Protein AF-A0A5R9DT64-F1 (afdb_monomer_lite)

Secondary structure (DSSP, 8-state):
--PPPPPHHHHHHHHHHHHHHHHHHHHHHHHTTB-TTS-B-S-HHHHHHHHHHHHHHHHHHHHHHHHHHHHHH---SSS-EEEE-GGG-EEEE-TT--SHHHHHHIIIIIHHHHHHHHHHHH---EEEEE-S-----TTTSSSSS-EETTEEGGGEEEEEEE-TTS-EEETTEEE-SHHHHT-SS-EEEEPPHHHHHHHHH-TTSPPP-HHHHHHHHHHHHHHHHHSPPPP-----

Radius of gyration: 22.69 Å; chains: 1; bounding box: 57×35×77 Å

pLDDT: mean 88.4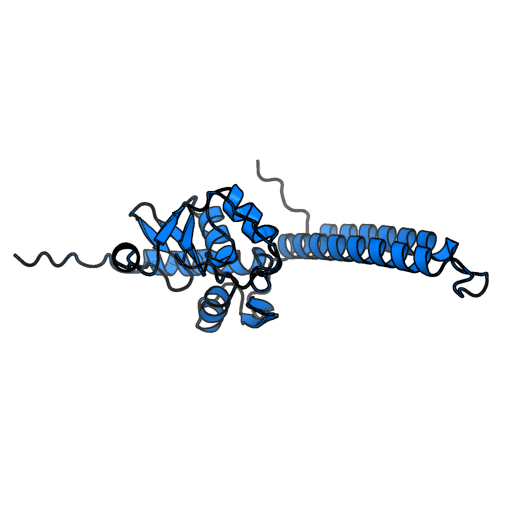7, std 14.25, range [37.0, 98.56]

Foldseek 3Di:
DDDPQDALVVLVVVLVVVVVVLVVVLVVVLCVQADPVRHRDDDPVVSVVSVVVSVVVVVVSVVVSVVSNCVNPNDAQPFWDWDAFAPRDTATDRQLDLDPSQVVRCLGAQQVLLQVLLCVVPVFFKKFKFFPDQPPPQPLQVPGPLDDPNDRPSGGNGMFGQDPVRWTQTSVATHDCVVQVPDPGIDIGTDDPSNVVNQCPGPSHDHHPNSRSNRHNVVRVVVHVPDPDPDPPPDD

Organism: NCBI:txid1817406

Sequence (236 aa):
MHASLPAPRTTVHEILTEYRALAARHHVALKEFCDVDGVIDGFLEDYEQREQSQALESAKHLKDFMERLTAAFGLPQDRTVTVLGANGTQHQVTPGRLDERARDLFNNGQCHAFAAALAEVTGWPTAAVISPECDDTYDNCGMGSQVADGVCICQIGHIMAVRPDGALVDIDGVNDPEPLRASSEHTLIPMTDALWELIDTAPTWRERDMAVARTFVQPLLDTLDTAPAAATEVTA

Structure (mmCIF, N/CA/C/O backbone):
data_AF-A0A5R9DT64-F1
#
_entry.id   AF-A0A5R9DT64-F1
#
loop_
_atom_site.group_PDB
_atom_site.id
_atom_site.type_symbol
_atom_site.label_atom_id
_atom_site.label_alt_id
_atom_site.label_comp_id
_atom_site.label_asym_id
_atom_site.label_entity_id
_atom_site.label_seq_id
_atom_site.pdbx_PDB_ins_code
_atom_site.Cartn_x
_atom_site.Cartn_y
_atom_site.Cartn_z
_atom_site.occupancy
_atom_site.B_iso_or_equiv
_atom_site.auth_seq_id
_atom_site.auth_comp_id
_atom_site.auth_asym_id
_atom_site.auth_atom_id
_atom_site.pdbx_PDB_model_num
ATOM 1 N N . MET A 1 1 ? -19.191 11.786 -10.914 1.00 37.53 1 MET A N 1
ATOM 2 C CA . MET A 1 1 ? -19.230 11.084 -12.217 1.00 37.53 1 MET A CA 1
ATOM 3 C C . MET A 1 1 ? -18.149 10.017 -12.169 1.00 37.53 1 MET A C 1
ATOM 5 O O . MET A 1 1 ? -16.986 10.378 -12.257 1.00 37.53 1 MET A O 1
ATOM 9 N N . HIS A 1 2 ? -18.488 8.748 -11.925 1.00 43.00 2 HIS A N 1
ATOM 10 C CA . HIS A 1 2 ? -17.485 7.680 -11.985 1.00 43.00 2 HIS A CA 1
ATOM 11 C C . HIS A 1 2 ? -17.172 7.408 -13.454 1.00 43.00 2 HIS A C 1
ATOM 13 O O . HIS A 1 2 ? -18.060 7.010 -14.208 1.00 43.00 2 HIS A O 1
ATOM 19 N N . ALA A 1 3 ? -15.938 7.684 -13.877 1.00 53.78 3 ALA A N 1
ATOM 20 C CA . ALA A 1 3 ? -15.457 7.203 -15.162 1.00 53.78 3 ALA A CA 1
ATOM 21 C C . ALA A 1 3 ? -15.572 5.673 -15.152 1.00 53.78 3 ALA A C 1
ATOM 23 O O . ALA A 1 3 ? -15.067 5.022 -14.239 1.00 53.78 3 ALA A O 1
ATOM 24 N N . SER A 1 4 ? -16.295 5.107 -16.121 1.00 70.75 4 SER A N 1
ATOM 25 C CA . SER A 1 4 ? -16.368 3.655 -16.268 1.00 70.75 4 SER A CA 1
ATOM 26 C C . SER A 1 4 ? -14.962 3.136 -16.535 1.00 70.75 4 SER A C 1
ATOM 28 O O . SER A 1 4 ? -14.306 3.614 -17.462 1.00 70.75 4 SER A O 1
ATOM 30 N N . LEU A 1 5 ? -14.511 2.163 -15.742 1.00 73.44 5 LEU A N 1
ATOM 31 C CA . LEU A 1 5 ? -13.239 1.495 -15.993 1.00 73.44 5 LEU A CA 1
ATOM 32 C C . LEU A 1 5 ? -13.255 0.873 -17.404 1.00 73.44 5 LEU A C 1
ATOM 34 O O . LEU A 1 5 ? -14.308 0.387 -17.844 1.00 73.44 5 LEU A O 1
ATOM 38 N N . PRO A 1 6 ? -12.127 0.913 -18.139 1.00 77.62 6 PRO A N 1
ATOM 39 C CA . PRO A 1 6 ? -12.029 0.289 -19.451 1.00 77.62 6 PRO A CA 1
ATOM 40 C C . PRO A 1 6 ? -12.300 -1.217 -19.354 1.00 77.62 6 PRO A C 1
ATOM 42 O O . PRO A 1 6 ? -11.956 -1.871 -18.370 1.00 77.62 6 PRO A O 1
ATOM 45 N N . ALA A 1 7 ? -12.930 -1.780 -20.390 1.00 89.00 7 ALA A N 1
ATOM 46 C CA . ALA A 1 7 ? -13.217 -3.210 -20.435 1.00 89.00 7 ALA A CA 1
ATOM 47 C C . ALA A 1 7 ? -11.909 -4.027 -20.345 1.00 89.00 7 ALA A C 1
ATOM 49 O O . ALA A 1 7 ? -10.925 -3.637 -20.981 1.00 89.00 7 ALA A O 1
ATOM 50 N N . PRO A 1 8 ? -11.885 -5.198 -19.675 1.00 92.75 8 PRO A N 1
ATOM 51 C CA . PRO A 1 8 ? -10.637 -5.924 -19.411 1.00 92.75 8 PRO A CA 1
ATOM 52 C C . PRO A 1 8 ? -9.812 -6.238 -20.664 1.00 92.75 8 PRO A C 1
ATOM 54 O O . PRO A 1 8 ? -8.588 -6.119 -20.675 1.00 92.75 8 PRO A O 1
ATOM 57 N N . ARG A 1 9 ? -10.487 -6.568 -21.771 1.00 95.12 9 ARG A N 1
ATOM 58 C CA . ARG A 1 9 ? -9.839 -6.798 -23.069 1.00 95.12 9 ARG A CA 1
ATOM 59 C C . ARG A 1 9 ? -9.139 -5.547 -23.613 1.00 95.12 9 ARG A C 1
ATOM 61 O O . ARG A 1 9 ? -8.063 -5.667 -24.192 1.00 95.12 9 ARG A O 1
ATOM 68 N N . THR A 1 10 ? -9.752 -4.376 -23.453 1.00 95.12 10 THR A N 1
ATOM 69 C CA . THR A 1 10 ? -9.172 -3.096 -23.874 1.00 95.12 10 THR A CA 1
ATOM 70 C C . THR A 1 10 ? -7.906 -2.813 -23.075 1.00 95.12 10 THR A C 1
ATOM 72 O O . THR A 1 10 ? -6.864 -2.586 -23.682 1.00 95.12 10 THR A O 1
ATOM 75 N N . THR A 1 11 ? -7.959 -2.966 -21.748 1.00 95.25 11 THR A N 1
ATOM 76 C CA . THR A 1 11 ? -6.797 -2.795 -20.863 1.00 95.25 11 THR A CA 1
ATOM 77 C C . THR A 1 11 ? -5.624 -3.685 -21.277 1.00 95.25 11 THR A C 1
ATOM 79 O O . THR A 1 11 ? -4.497 -3.211 -21.382 1.00 95.25 11 THR A O 1
ATOM 82 N N . VAL A 1 12 ? -5.876 -4.963 -21.593 1.00 96.88 12 VAL A N 1
ATOM 83 C CA . VAL A 1 12 ? -4.823 -5.881 -22.068 1.00 96.88 12 VAL A CA 1
ATOM 84 C C . VAL A 1 12 ? -4.200 -5.399 -23.382 1.00 96.88 12 VAL A C 1
ATOM 86 O O . VAL A 1 12 ? -2.979 -5.410 -23.520 1.00 96.88 12 VAL A O 1
ATOM 89 N N . HIS A 1 13 ? -5.005 -4.976 -24.359 1.00 97.12 13 HIS A N 1
ATOM 90 C CA . HIS A 1 13 ? -4.480 -4.500 -25.643 1.00 97.12 13 HIS A CA 1
ATOM 91 C C . HIS A 1 13 ? -3.669 -3.202 -25.512 1.00 97.12 13 HIS A C 1
ATOM 93 O O . HIS A 1 13 ? -2.652 -3.054 -26.194 1.00 97.12 13 HIS A O 1
ATOM 99 N N . GLU A 1 14 ? -4.097 -2.279 -24.651 1.00 96.50 14 GLU A N 1
ATOM 100 C CA . GLU A 1 14 ? -3.356 -1.048 -24.360 1.00 96.50 14 GLU A CA 1
ATOM 101 C C . GLU A 1 14 ? -1.999 -1.364 -23.728 1.00 96.50 14 GLU A C 1
ATOM 103 O O . GLU A 1 14 ? -0.973 -0.955 -24.268 1.00 96.50 14 GLU A O 1
ATOM 108 N N . ILE A 1 15 ? -1.971 -2.195 -22.678 1.00 97.25 15 ILE A N 1
ATOM 109 C CA . ILE A 1 15 ? -0.730 -2.626 -22.014 1.00 97.25 15 ILE A CA 1
ATOM 110 C C . ILE A 1 15 ? 0.218 -3.314 -23.001 1.00 97.25 15 ILE A C 1
ATOM 112 O O . ILE A 1 15 ? 1.405 -2.998 -23.041 1.00 97.25 15 ILE A O 1
ATOM 116 N N . LEU A 1 16 ? -0.287 -4.220 -23.846 1.00 97.31 16 LEU A N 1
ATOM 117 C CA . LEU A 1 16 ? 0.529 -4.871 -24.877 1.00 97.31 16 LEU A CA 1
ATOM 118 C C . LEU A 1 16 ? 1.120 -3.861 -25.869 1.00 97.31 16 LEU A C 1
ATOM 120 O O . LEU A 1 16 ? 2.256 -4.027 -26.313 1.00 97.31 16 LEU A O 1
ATOM 124 N N . THR A 1 17 ? 0.361 -2.828 -26.231 1.00 97.75 17 THR A N 1
ATOM 125 C CA . THR A 1 17 ? 0.821 -1.778 -27.148 1.00 97.75 17 THR A CA 1
ATOM 126 C C . THR A 1 17 ? 1.903 -0.923 -26.494 1.00 97.75 17 THR A C 1
ATOM 128 O O . THR A 1 17 ? 2.961 -0.708 -27.088 1.00 97.75 17 THR A O 1
ATOM 131 N N . GLU A 1 18 ? 1.676 -0.491 -25.255 1.00 97.50 18 GLU A N 1
ATOM 132 C CA . GLU A 1 18 ? 2.613 0.313 -24.470 1.00 97.50 18 GLU A CA 1
ATOM 133 C C . GLU A 1 18 ? 3.916 -0.443 -24.191 1.00 97.50 18 GLU A C 1
ATOM 135 O O . GLU A 1 18 ? 4.995 0.095 -24.438 1.00 97.50 18 GLU A O 1
ATOM 140 N N . TYR A 1 19 ? 3.835 -1.715 -23.785 1.00 97.19 19 TYR A N 1
ATOM 141 C CA . TYR A 1 19 ? 5.005 -2.564 -23.557 1.00 97.19 19 TYR A CA 1
ATOM 142 C C . TYR A 1 19 ? 5.843 -2.744 -24.827 1.00 97.19 19 TYR A C 1
ATOM 144 O O . TYR A 1 19 ? 7.065 -2.618 -24.791 1.00 97.19 19 TYR A O 1
ATOM 152 N N . ARG A 1 20 ? 5.211 -2.995 -25.981 1.00 97.50 20 ARG A N 1
ATOM 153 C CA . ARG A 1 20 ? 5.944 -3.137 -27.252 1.00 97.50 20 ARG A CA 1
ATOM 154 C C . ARG A 1 20 ? 6.629 -1.838 -27.660 1.00 97.50 20 ARG A C 1
ATOM 156 O O . ARG A 1 20 ? 7.747 -1.885 -28.167 1.00 97.50 20 ARG A O 1
ATOM 163 N N . ALA A 1 21 ? 5.981 -0.697 -27.431 1.00 97.25 21 ALA A N 1
ATOM 164 C CA . ALA A 1 21 ? 6.584 0.606 -27.677 1.00 97.25 21 ALA A CA 1
ATOM 165 C C . ALA A 1 21 ? 7.770 0.869 -26.733 1.00 97.25 21 ALA A C 1
ATOM 167 O O . ALA A 1 21 ? 8.805 1.342 -27.194 1.00 97.25 21 ALA A O 1
ATOM 168 N N . LEU A 1 22 ? 7.644 0.528 -25.446 1.00 96.69 22 LEU A N 1
ATOM 169 C CA . LEU A 1 22 ? 8.719 0.618 -24.454 1.00 96.69 22 LEU A CA 1
ATOM 170 C C . LEU A 1 22 ? 9.926 -0.236 -24.866 1.00 96.69 22 LEU A C 1
ATOM 172 O O . LEU A 1 22 ? 11.017 0.297 -25.052 1.00 96.69 22 LEU A O 1
ATOM 176 N N . ALA A 1 23 ? 9.704 -1.528 -25.122 1.00 95.44 23 ALA A N 1
ATOM 177 C CA . ALA A 1 23 ? 10.752 -2.469 -25.511 1.00 95.44 23 ALA A CA 1
ATOM 178 C C . ALA A 1 23 ? 11.471 -2.047 -26.804 1.00 95.44 23 ALA A C 1
ATOM 180 O O . ALA A 1 23 ? 12.694 -2.140 -26.894 1.00 95.44 23 ALA A O 1
ATOM 181 N N . ALA A 1 24 ? 10.735 -1.535 -27.798 1.00 96.38 24 ALA A N 1
ATOM 182 C CA . ALA A 1 24 ? 11.334 -1.030 -29.031 1.00 96.38 24 ALA A CA 1
ATOM 183 C C . ALA A 1 24 ? 12.237 0.190 -28.783 1.00 96.38 24 ALA A C 1
ATOM 185 O O . ALA A 1 24 ? 13.325 0.265 -29.352 1.00 96.38 24 ALA A O 1
ATOM 186 N N . ARG A 1 25 ? 11.817 1.132 -27.924 1.00 96.44 25 ARG A N 1
ATOM 187 C CA . ARG A 1 25 ? 12.634 2.303 -27.565 1.00 96.44 25 ARG A CA 1
ATOM 188 C C . ARG A 1 25 ? 13.883 1.907 -26.783 1.00 96.44 25 ARG A C 1
ATOM 190 O O . ARG A 1 25 ? 14.959 2.396 -27.111 1.00 96.44 25 ARG A O 1
ATOM 197 N N . HIS A 1 26 ? 13.753 1.016 -25.798 1.00 95.75 26 HIS A N 1
ATOM 198 C CA . HIS A 1 26 ? 14.884 0.504 -25.012 1.00 95.75 26 HIS A CA 1
ATOM 199 C C . HIS A 1 26 ? 15.907 -0.197 -25.898 1.00 95.75 26 HIS A C 1
ATOM 201 O O . HIS A 1 26 ? 17.088 0.136 -25.848 1.00 95.75 26 HIS A O 1
ATOM 207 N N . HIS A 1 27 ? 15.443 -1.064 -26.802 1.00 93.06 27 HIS A N 1
ATOM 208 C CA . HIS A 1 27 ? 16.310 -1.735 -27.765 1.00 93.06 27 HIS A CA 1
ATOM 209 C C . HIS A 1 27 ? 17.087 -0.745 -28.644 1.00 93.06 27 HIS A C 1
ATOM 211 O O . HIS A 1 27 ? 18.297 -0.882 -28.793 1.00 93.06 27 HIS A O 1
ATOM 217 N N . VAL A 1 28 ? 16.420 0.272 -29.206 1.00 93.75 28 VAL A N 1
ATOM 218 C CA . VAL A 1 28 ? 17.090 1.303 -30.019 1.00 93.75 28 VAL A CA 1
ATOM 219 C C . VAL A 1 28 ? 18.119 2.079 -29.198 1.00 93.75 28 VAL A C 1
ATOM 221 O O . VAL A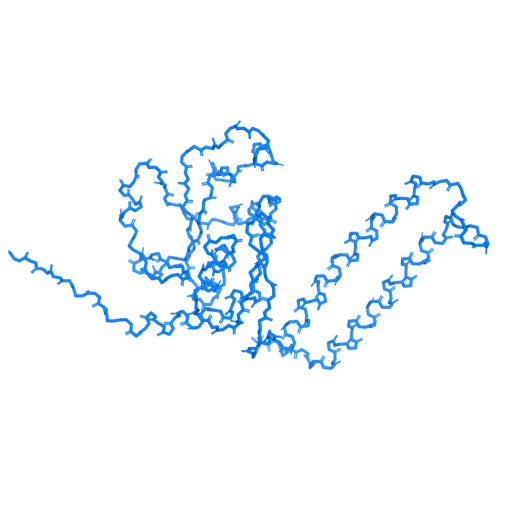 1 28 ? 19.213 2.333 -29.691 1.00 93.75 28 VAL A O 1
ATOM 224 N N . ALA A 1 29 ? 17.785 2.428 -27.957 1.00 92.00 29 ALA A N 1
ATOM 225 C CA . ALA A 1 29 ? 18.657 3.203 -27.085 1.00 92.00 29 ALA A CA 1
ATOM 226 C C . ALA A 1 29 ? 19.867 2.416 -26.560 1.00 92.00 29 ALA A C 1
ATOM 228 O O . ALA A 1 29 ? 20.872 3.037 -26.261 1.00 92.00 29 ALA A O 1
ATOM 229 N N . LEU A 1 30 ? 19.809 1.084 -26.451 1.00 92.19 30 LEU A N 1
ATOM 230 C CA . LEU A 1 30 ? 20.993 0.276 -26.115 1.00 92.19 30 LEU A CA 1
ATOM 231 C C . LEU A 1 30 ? 21.838 -0.063 -27.343 1.00 92.19 30 LEU A C 1
ATOM 233 O O . LEU A 1 30 ? 23.052 -0.199 -27.243 1.00 92.19 30 LEU A O 1
ATOM 237 N N . LYS A 1 31 ? 21.212 -0.145 -28.522 1.00 91.81 31 LYS A N 1
ATOM 238 C CA . LYS A 1 31 ? 21.904 -0.457 -29.775 1.00 91.81 31 LYS A CA 1
ATOM 239 C C . LYS A 1 31 ? 22.977 0.572 -30.150 1.00 91.81 31 LYS A C 1
ATOM 241 O O . LYS A 1 31 ? 23.875 0.231 -30.907 1.00 91.81 31 LYS A O 1
ATOM 246 N N . GLU A 1 32 ? 22.904 1.803 -29.636 1.00 90.25 32 GLU A N 1
ATOM 247 C CA . GLU A 1 32 ? 23.925 2.837 -29.881 1.00 90.25 32 GLU A CA 1
ATOM 248 C C . GLU A 1 32 ? 25.313 2.473 -29.330 1.00 90.25 32 GLU A C 1
ATOM 250 O O . GLU A 1 32 ? 26.311 2.980 -29.833 1.00 90.25 32 GLU A O 1
ATOM 255 N N . PHE A 1 33 ? 25.370 1.564 -28.354 1.00 89.94 33 PHE A N 1
ATOM 256 C CA . PHE A 1 33 ? 26.601 1.080 -27.723 1.00 89.94 33 PHE A CA 1
ATOM 257 C C . PHE A 1 33 ? 27.090 -0.255 -28.296 1.00 89.94 33 PHE A C 1
ATOM 259 O O . PHE A 1 33 ? 28.102 -0.788 -27.845 1.00 89.94 33 PHE A O 1
ATOM 266 N N . CYS A 1 34 ? 26.354 -0.831 -29.247 1.00 89.56 34 CYS A N 1
ATOM 267 C CA . CYS A 1 34 ? 26.654 -2.135 -29.816 1.00 89.56 34 CYS A CA 1
ATOM 268 C C . CYS A 1 34 ? 27.253 -1.996 -31.219 1.00 89.56 34 CYS A C 1
ATOM 270 O O . CYS A 1 34 ? 26.787 -1.195 -32.033 1.00 89.56 34 CYS A O 1
ATOM 272 N N . ASP A 1 35 ? 28.230 -2.839 -31.534 1.00 88.31 35 ASP A N 1
ATOM 273 C CA . ASP A 1 35 ? 28.727 -3.014 -32.891 1.00 88.31 35 ASP A CA 1
ATOM 274 C C . ASP A 1 35 ? 27.709 -3.743 -33.795 1.00 88.31 35 ASP A C 1
ATOM 276 O O . ASP A 1 35 ? 26.563 -4.032 -33.430 1.00 88.31 35 ASP A O 1
ATOM 280 N N . VAL A 1 36 ? 28.129 -4.034 -35.027 1.00 87.50 36 VAL A N 1
ATOM 281 C CA . VAL A 1 36 ? 27.296 -4.719 -36.028 1.00 87.50 36 VAL A CA 1
ATOM 282 C C . VAL A 1 36 ? 26.904 -6.145 -35.631 1.00 87.50 36 VAL A C 1
ATOM 284 O O . VAL A 1 36 ? 25.892 -6.643 -36.129 1.00 87.50 36 VAL A O 1
ATOM 287 N N . ASP A 1 37 ? 27.666 -6.771 -34.734 1.00 88.25 37 ASP A N 1
ATOM 288 C CA . ASP A 1 37 ? 27.437 -8.118 -34.217 1.00 88.25 37 ASP A CA 1
ATOM 289 C C . ASP A 1 37 ? 26.641 -8.098 -32.896 1.00 88.25 37 ASP A C 1
ATOM 291 O O . ASP A 1 37 ? 26.261 -9.151 -32.378 1.00 88.25 37 ASP A O 1
ATOM 295 N N . GLY A 1 38 ? 26.316 -6.908 -32.374 1.00 84.38 38 GLY A N 1
ATOM 296 C CA . GLY A 1 38 ? 25.593 -6.728 -31.117 1.00 84.38 38 GLY A CA 1
ATOM 297 C C . GLY A 1 38 ? 26.491 -6.771 -29.880 1.00 84.38 38 GLY A C 1
ATOM 298 O O . GLY A 1 38 ? 25.977 -6.879 -28.767 1.00 84.38 38 GLY A O 1
ATOM 299 N N . VAL A 1 39 ? 27.812 -6.715 -30.054 1.00 88.00 39 VAL A N 1
ATOM 300 C CA . VAL A 1 39 ? 28.788 -6.687 -28.961 1.00 88.00 39 VAL A CA 1
ATOM 301 C C . VAL A 1 39 ? 28.958 -5.249 -28.490 1.00 88.00 39 VAL A C 1
ATOM 303 O O . VAL A 1 39 ? 29.038 -4.335 -29.304 1.00 88.00 39 VAL A O 1
ATOM 306 N N . ILE A 1 40 ? 28.999 -5.038 -27.175 1.00 86.31 40 ILE A N 1
ATOM 307 C CA . ILE A 1 40 ? 29.256 -3.713 -26.598 1.00 86.31 40 ILE A CA 1
ATOM 308 C C . ILE A 1 40 ? 30.659 -3.257 -27.032 1.00 86.31 40 ILE A C 1
ATOM 310 O O . ILE A 1 40 ? 31.643 -3.928 -26.715 1.00 86.31 40 ILE A O 1
ATOM 314 N N . ASP A 1 41 ? 30.749 -2.138 -27.753 1.00 81.19 41 ASP A N 1
ATOM 315 C CA . ASP A 1 41 ? 32.000 -1.602 -28.305 1.00 81.19 41 ASP A CA 1
ATOM 316 C C . ASP A 1 41 ? 32.313 -0.222 -27.708 1.00 81.19 41 ASP A C 1
ATOM 318 O O . ASP A 1 41 ? 31.768 0.807 -28.111 1.00 81.19 41 ASP A O 1
ATOM 322 N N . GLY A 1 42 ? 33.197 -0.210 -26.705 1.00 71.00 42 GLY A N 1
ATOM 323 C CA . GLY A 1 42 ? 33.512 0.987 -25.922 1.00 71.00 42 GLY A CA 1
ATOM 324 C C . GLY A 1 42 ? 32.362 1.443 -25.009 1.00 71.00 42 GLY A C 1
ATOM 325 O O . GLY A 1 42 ? 31.278 0.875 -25.012 1.00 71.00 42 GLY A O 1
ATOM 326 N N . PHE A 1 43 ? 32.616 2.464 -24.181 1.00 82.19 43 PHE A N 1
ATOM 327 C CA . PHE A 1 43 ? 31.588 3.143 -23.368 1.00 82.19 43 PHE A CA 1
ATOM 328 C C . PHE A 1 43 ? 30.761 2.235 -22.432 1.00 82.19 43 PHE A C 1
ATOM 330 O O . PHE A 1 43 ? 29.570 2.464 -22.237 1.00 82.19 43 PHE A O 1
ATOM 337 N N . LEU A 1 44 ? 31.393 1.222 -21.820 1.00 87.06 44 LEU A N 1
ATOM 338 C CA . LEU A 1 44 ? 30.719 0.291 -20.902 1.00 87.06 44 LEU A CA 1
ATOM 339 C C . LEU A 1 44 ? 29.985 1.015 -19.761 1.00 87.06 44 LEU A C 1
ATOM 341 O O . LEU A 1 44 ? 28.846 0.677 -19.471 1.00 87.06 44 LEU A O 1
ATOM 345 N N . GLU A 1 45 ? 30.599 2.043 -19.168 1.00 89.75 45 GLU A N 1
ATOM 346 C CA . GLU A 1 45 ? 29.974 2.837 -18.099 1.00 89.75 45 GLU A CA 1
ATOM 347 C C . GLU A 1 45 ? 28.690 3.548 -18.576 1.00 89.75 45 GLU A C 1
ATOM 349 O O . GLU A 1 45 ? 27.682 3.546 -17.869 1.00 89.75 45 GLU A O 1
ATOM 354 N N . ASP A 1 46 ? 28.686 4.098 -19.797 1.00 90.75 46 ASP A N 1
ATOM 355 C CA . ASP A 1 46 ? 27.506 4.761 -20.371 1.00 90.75 46 ASP A CA 1
ATOM 356 C C . ASP A 1 46 ? 26.410 3.745 -20.737 1.00 90.75 46 ASP A C 1
ATOM 358 O O . ASP A 1 46 ? 25.220 4.013 -20.534 1.00 90.75 46 ASP A O 1
ATOM 362 N N . TYR A 1 47 ? 26.800 2.568 -21.247 1.00 90.75 47 TYR A N 1
ATOM 363 C CA . TYR A 1 47 ? 25.888 1.449 -21.493 1.00 90.75 47 TYR A CA 1
ATOM 364 C C . TYR A 1 47 ? 25.219 1.000 -20.189 1.00 90.75 47 TYR A C 1
ATOM 366 O O . TYR A 1 47 ? 23.993 0.932 -20.126 1.00 90.75 47 TYR A O 1
ATOM 374 N N . GLU A 1 48 ? 26.002 0.749 -19.137 1.00 92.31 48 GLU A N 1
ATOM 375 C CA . GLU A 1 48 ? 25.508 0.308 -17.827 1.00 92.31 48 GLU A CA 1
ATOM 376 C C . GLU A 1 48 ? 24.579 1.356 -17.203 1.00 92.31 48 GLU A C 1
ATOM 378 O O . GLU A 1 48 ? 23.494 1.023 -16.719 1.00 92.31 48 GLU A O 1
ATOM 383 N N . GLN A 1 49 ? 24.937 2.642 -17.279 1.00 92.88 49 GLN A N 1
ATOM 384 C CA . GLN A 1 49 ? 24.073 3.726 -16.813 1.00 92.88 49 GLN A CA 1
ATOM 385 C C . GLN A 1 49 ? 22.753 3.776 -17.597 1.00 92.88 49 GLN A C 1
ATOM 387 O O . GLN A 1 49 ? 21.679 4.000 -17.020 1.00 92.88 49 GLN A O 1
ATOM 392 N N . ARG A 1 50 ? 22.802 3.564 -18.919 1.00 92.31 50 ARG A N 1
ATOM 393 C CA . ARG A 1 50 ? 21.600 3.536 -19.757 1.00 92.31 50 ARG A CA 1
ATOM 394 C C . ARG A 1 50 ? 20.721 2.335 -19.432 1.00 92.31 50 ARG A C 1
ATOM 396 O O . ARG A 1 50 ? 19.511 2.508 -19.292 1.00 92.31 50 ARG A O 1
ATOM 403 N N . GLU A 1 51 ? 21.313 1.156 -19.300 1.00 92.50 51 GLU A N 1
ATOM 404 C CA . GLU A 1 51 ? 20.630 -0.081 -18.931 1.00 92.50 51 GLU A CA 1
ATOM 405 C C . GLU A 1 51 ? 19.954 0.060 -17.562 1.00 92.50 51 GLU A C 1
ATOM 407 O O . GLU A 1 51 ? 18.766 -0.238 -17.430 1.00 92.50 51 GLU A O 1
ATOM 412 N N . GLN A 1 52 ? 20.645 0.633 -16.570 1.00 93.56 52 GLN A N 1
ATOM 413 C CA . GLN A 1 52 ? 20.076 0.920 -15.253 1.00 93.56 52 GLN A CA 1
ATOM 414 C C . GLN A 1 52 ? 18.855 1.850 -15.343 1.00 93.56 52 GLN A C 1
ATOM 416 O O . GLN A 1 52 ? 17.811 1.567 -14.753 1.00 93.56 52 GLN A O 1
ATOM 421 N N . SER A 1 53 ? 18.956 2.947 -16.096 1.00 94.75 53 SER A N 1
ATOM 422 C CA . SER A 1 53 ? 17.845 3.890 -16.291 1.00 94.75 53 SER A CA 1
ATOM 423 C C . SER A 1 53 ? 16.624 3.218 -16.939 1.00 94.75 53 SER A C 1
ATOM 425 O O . SER A 1 53 ? 15.489 3.391 -16.488 1.00 94.75 53 SER A O 1
ATOM 427 N N . GLN A 1 54 ? 16.848 2.373 -17.948 1.00 94.38 54 GLN A N 1
ATOM 428 C CA . GLN A 1 54 ? 15.786 1.614 -18.614 1.00 94.38 54 GLN A CA 1
ATOM 429 C C . GLN A 1 54 ? 15.178 0.524 -17.727 1.00 94.38 54 GLN A C 1
ATOM 431 O O . GLN A 1 54 ? 13.973 0.270 -17.807 1.00 94.38 54 GLN A O 1
ATOM 436 N N . ALA A 1 55 ? 15.976 -0.110 -16.865 1.00 93.44 55 ALA A N 1
ATOM 437 C CA . ALA A 1 55 ? 15.486 -1.062 -15.877 1.00 93.44 55 ALA A CA 1
ATOM 438 C C . ALA A 1 55 ? 14.541 -0.378 -14.876 1.00 93.44 55 ALA A C 1
ATOM 440 O O . ALA A 1 55 ? 13.470 -0.913 -14.586 1.00 93.44 55 ALA A O 1
ATOM 441 N N . LEU A 1 56 ? 14.877 0.835 -14.420 1.00 93.81 56 LEU A N 1
ATOM 442 C CA . LEU A 1 56 ? 14.007 1.643 -13.558 1.00 93.81 56 LEU A CA 1
ATOM 443 C C . LEU A 1 56 ? 12.708 2.057 -14.272 1.00 93.81 56 LEU A C 1
ATOM 445 O O . LEU A 1 56 ? 11.625 1.926 -13.698 1.00 93.81 56 LEU A O 1
ATOM 449 N N . GLU A 1 57 ? 12.784 2.498 -15.533 1.00 95.19 57 GLU A N 1
ATOM 450 C CA . GLU A 1 57 ? 11.595 2.806 -16.346 1.00 95.19 57 GLU A CA 1
ATOM 451 C C . GLU A 1 57 ? 10.708 1.561 -16.535 1.00 95.19 57 GLU A C 1
ATOM 453 O O . GLU A 1 57 ? 9.489 1.633 -16.367 1.00 95.19 57 GLU A O 1
ATOM 458 N N . SER A 1 58 ? 11.310 0.404 -16.827 1.00 94.62 58 SER A N 1
ATOM 459 C CA . SER A 1 58 ? 10.598 -0.871 -16.981 1.00 94.62 58 SER A CA 1
ATOM 460 C C . SER A 1 58 ? 9.920 -1.315 -15.690 1.00 94.62 58 SER A C 1
ATOM 462 O O . SER A 1 58 ? 8.772 -1.754 -15.731 1.00 94.62 58 SER A O 1
ATOM 464 N N . ALA A 1 59 ? 10.597 -1.180 -14.547 1.00 91.81 59 ALA A N 1
ATOM 465 C CA . ALA A 1 59 ? 10.033 -1.502 -13.240 1.00 91.81 59 ALA A CA 1
ATOM 466 C C . ALA A 1 59 ? 8.807 -0.630 -12.931 1.00 91.81 59 ALA A C 1
ATOM 468 O O . ALA A 1 59 ? 7.772 -1.151 -12.513 1.00 91.81 59 ALA A O 1
ATOM 469 N N . LYS A 1 60 ? 8.886 0.676 -13.224 1.00 92.94 60 LYS A N 1
ATOM 470 C CA . LYS A 1 60 ? 7.752 1.598 -13.098 1.00 92.94 60 LYS A CA 1
ATOM 471 C C . LYS A 1 60 ? 6.582 1.188 -13.997 1.00 92.94 60 LYS A C 1
ATOM 473 O O . LYS A 1 60 ? 5.464 1.050 -13.516 1.00 92.94 60 LYS A O 1
ATOM 478 N N . HIS A 1 61 ? 6.834 0.931 -15.281 1.00 94.56 61 HIS A N 1
ATOM 479 C CA . HIS A 1 61 ? 5.783 0.501 -16.207 1.00 94.56 61 HIS A CA 1
ATOM 480 C C . HIS A 1 61 ? 5.147 -0.830 -15.803 1.00 94.56 61 HIS A C 1
ATOM 482 O O . HIS A 1 61 ? 3.935 -0.983 -15.916 1.00 94.56 61 HIS A O 1
ATOM 488 N N . LEU A 1 62 ? 5.940 -1.793 -15.325 1.00 94.44 62 LEU A N 1
ATOM 489 C CA . LEU A 1 62 ? 5.418 -3.067 -14.844 1.00 94.44 62 LEU A CA 1
ATOM 490 C C . LEU A 1 62 ? 4.449 -2.856 -13.677 1.00 94.44 62 LEU A C 1
ATOM 492 O O . LEU A 1 62 ? 3.364 -3.432 -13.694 1.00 94.44 62 LEU A O 1
ATOM 496 N N . LYS A 1 63 ? 4.807 -2.005 -12.710 1.00 90.94 63 LYS A N 1
ATOM 497 C CA . LYS A 1 63 ? 3.919 -1.626 -11.606 1.00 90.94 63 LYS A CA 1
ATOM 498 C C . LYS A 1 63 ? 2.611 -1.017 -12.125 1.00 90.94 63 LYS A C 1
ATOM 500 O O . LYS A 1 63 ? 1.545 -1.558 -11.836 1.00 90.94 63 LYS A O 1
ATOM 505 N N . ASP A 1 64 ? 2.692 0.000 -12.983 1.00 93.38 64 ASP A N 1
ATOM 506 C CA . ASP A 1 64 ? 1.518 0.662 -13.573 1.00 93.38 64 ASP A CA 1
ATOM 507 C C . ASP A 1 64 ? 0.621 -0.334 -14.344 1.00 93.38 64 ASP A C 1
ATOM 509 O O . ASP A 1 64 ? -0.612 -0.281 -14.289 1.00 93.38 64 ASP A O 1
ATOM 513 N N . PHE A 1 65 ? 1.221 -1.285 -15.069 1.00 95.06 65 PHE A N 1
ATOM 514 C CA . PHE A 1 65 ? 0.490 -2.336 -15.781 1.00 95.06 65 PHE A CA 1
ATOM 515 C C . PHE A 1 65 ? -0.219 -3.292 -14.822 1.00 95.06 65 PHE A C 1
ATOM 517 O O . PHE A 1 65 ? -1.380 -3.631 -15.058 1.00 95.06 65 PHE A O 1
ATOM 524 N N . MET A 1 66 ? 0.444 -3.716 -13.745 1.00 93.12 66 MET A N 1
ATOM 525 C CA . MET A 1 66 ? -0.151 -4.600 -12.743 1.00 93.12 66 MET A CA 1
ATOM 526 C C . MET A 1 66 ? -1.304 -3.921 -12.000 1.00 93.12 66 MET A C 1
ATOM 528 O O . MET A 1 66 ? -2.338 -4.558 -11.787 1.00 93.12 66 MET A O 1
ATOM 532 N N . GLU A 1 67 ? -1.193 -2.630 -11.687 1.00 91.31 67 GLU A N 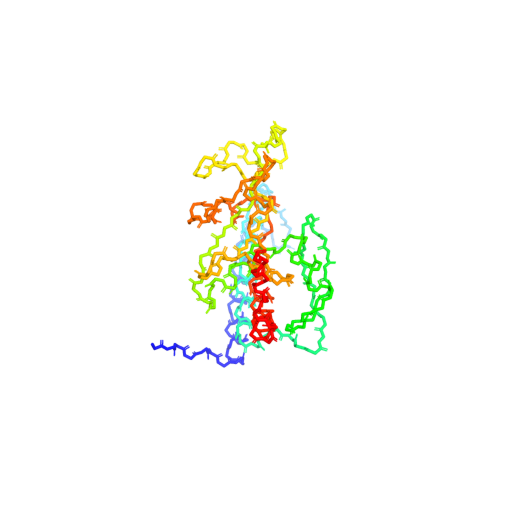1
ATOM 533 C CA . GLU A 1 67 ? -2.286 -1.839 -11.108 1.00 91.31 67 GLU A CA 1
ATOM 534 C C . GLU A 1 67 ? -3.494 -1.772 -12.052 1.00 91.31 67 GLU A C 1
ATOM 536 O O . GLU A 1 67 ? -4.621 -2.067 -11.648 1.00 91.31 67 GLU A O 1
ATOM 541 N N . ARG A 1 68 ? -3.272 -1.475 -13.340 1.00 93.38 68 ARG A N 1
ATOM 542 C CA . ARG A 1 68 ? -4.338 -1.434 -14.360 1.00 93.38 68 ARG A CA 1
ATOM 543 C C . ARG A 1 68 ? -5.002 -2.790 -14.572 1.00 93.38 68 ARG A C 1
ATOM 545 O O . ARG A 1 68 ? -6.225 -2.857 -14.699 1.00 93.38 68 ARG A O 1
ATOM 552 N N . LEU A 1 69 ? -4.222 -3.870 -14.617 1.00 94.00 69 LEU A N 1
ATOM 553 C CA . LEU A 1 69 ? -4.758 -5.228 -14.717 1.00 94.00 69 LEU A CA 1
ATOM 554 C C . LEU A 1 69 ? -5.584 -5.572 -13.480 1.00 94.00 69 LEU A C 1
ATOM 556 O O . LEU A 1 69 ? -6.698 -6.069 -13.615 1.00 94.00 69 LEU A O 1
ATOM 560 N N . THR A 1 70 ? -5.091 -5.247 -12.290 1.00 92.38 70 THR A N 1
ATOM 561 C CA . THR A 1 70 ? -5.814 -5.510 -11.042 1.00 92.38 70 THR A CA 1
ATOM 562 C C . THR A 1 70 ? -7.103 -4.697 -10.956 1.00 92.38 70 THR A C 1
ATOM 564 O O . THR A 1 70 ? -8.132 -5.235 -10.565 1.00 92.38 70 THR A O 1
ATOM 567 N N . ALA A 1 71 ? -7.104 -3.441 -11.405 1.00 90.38 71 ALA A N 1
ATOM 568 C CA . ALA A 1 71 ? -8.319 -2.634 -11.492 1.00 90.38 71 ALA A CA 1
ATOM 569 C C . ALA A 1 71 ? -9.335 -3.202 -12.501 1.00 90.38 71 ALA A C 1
ATOM 571 O O . ALA A 1 71 ? -10.540 -3.136 -12.270 1.00 90.38 71 ALA A O 1
ATOM 572 N N . ALA A 1 72 ? -8.865 -3.770 -13.616 1.00 92.81 72 ALA A N 1
ATOM 573 C CA . ALA A 1 72 ? -9.732 -4.298 -14.667 1.00 92.81 72 ALA A CA 1
ATOM 574 C C . ALA A 1 72 ? -10.294 -5.698 -14.362 1.00 92.81 72 ALA A C 1
ATOM 576 O O . ALA A 1 72 ? -11.431 -5.993 -14.725 1.00 92.81 72 ALA A O 1
ATOM 577 N N . PHE A 1 73 ? -9.503 -6.569 -13.734 1.00 91.62 73 PHE A N 1
ATOM 578 C CA . PHE A 1 73 ? -9.862 -7.970 -13.487 1.00 91.62 73 PHE A CA 1
ATOM 579 C C . PHE A 1 73 ? -10.223 -8.268 -12.027 1.00 91.62 73 PHE A C 1
ATOM 581 O O . PHE A 1 73 ? -10.865 -9.284 -11.762 1.00 91.62 73 PHE A O 1
ATOM 588 N N . GLY A 1 74 ? -9.832 -7.401 -11.092 1.00 92.06 74 GLY A N 1
ATOM 589 C CA . GLY A 1 74 ? -9.813 -7.713 -9.668 1.00 92.06 74 GLY A CA 1
ATOM 590 C C . GLY A 1 74 ? -8.713 -8.716 -9.307 1.00 92.06 74 GLY A C 1
ATOM 591 O O . GLY A 1 74 ? -8.028 -9.276 -10.166 1.00 92.06 74 GLY A O 1
ATOM 592 N N . LEU A 1 75 ? -8.556 -8.955 -8.007 1.00 94.31 75 LEU A N 1
ATOM 593 C CA . LEU A 1 75 ? -7.752 -10.066 -7.502 1.00 94.31 75 LEU A CA 1
ATOM 594 C C . LEU A 1 75 ? -8.573 -11.365 -7.504 1.00 94.31 75 LEU A C 1
ATOM 596 O O . LEU A 1 75 ? -9.794 -11.318 -7.321 1.00 94.31 75 LEU A O 1
ATOM 600 N N . PRO A 1 76 ? -7.937 -12.536 -7.687 1.00 93.56 76 PRO A N 1
ATOM 601 C CA . PRO A 1 76 ? -8.649 -13.803 -7.625 1.00 93.56 76 PRO A CA 1
ATOM 602 C C . PRO A 1 76 ? -9.169 -14.058 -6.204 1.00 93.56 76 PRO A C 1
ATOM 604 O O . PRO A 1 76 ? -8.422 -13.943 -5.241 1.00 93.56 76 PRO A O 1
ATOM 607 N N . GLN A 1 77 ? -10.441 -14.433 -6.073 1.00 90.94 77 GLN A N 1
ATOM 608 C CA . GLN A 1 77 ? -11.077 -14.719 -4.775 1.00 90.94 77 GLN A CA 1
ATOM 609 C C . GLN A 1 77 ? -11.095 -16.220 -4.431 1.00 90.94 77 GLN A C 1
ATOM 611 O O . GLN A 1 77 ? -11.505 -16.616 -3.344 1.00 90.94 77 GLN A O 1
ATOM 616 N N . ASP A 1 78 ? -10.674 -17.071 -5.368 1.00 93.06 78 ASP A N 1
ATOM 617 C CA . ASP A 1 78 ? -10.771 -18.533 -5.299 1.00 93.06 78 ASP A CA 1
ATOM 618 C C . ASP A 1 78 ? -9.438 -19.236 -4.997 1.00 93.06 78 ASP A C 1
ATOM 620 O O . ASP A 1 78 ? -9.393 -20.458 -4.847 1.00 93.06 78 ASP A O 1
ATOM 624 N N . ARG A 1 79 ? -8.341 -18.481 -4.913 1.00 95.44 79 ARG A N 1
ATOM 625 C CA . ARG A 1 79 ? -6.982 -18.992 -4.693 1.00 95.44 79 ARG A CA 1
ATOM 626 C C . ARG A 1 79 ? -6.129 -17.966 -3.960 1.00 95.44 79 ARG A C 1
ATOM 628 O O . ARG A 1 79 ? -6.485 -16.793 -3.880 1.00 95.44 79 ARG A O 1
ATOM 635 N N . THR A 1 80 ? -4.988 -18.417 -3.450 1.00 97.31 80 THR A N 1
ATOM 636 C CA . THR A 1 80 ? -4.054 -17.535 -2.755 1.00 97.31 80 THR A CA 1
ATOM 637 C C . THR A 1 80 ? -3.280 -16.641 -3.718 1.00 97.31 80 THR A C 1
ATOM 639 O O . THR A 1 80 ? -2.996 -17.016 -4.859 1.00 97.31 80 THR A O 1
ATOM 642 N N . VAL A 1 81 ? -2.911 -15.467 -3.219 1.00 96.31 81 VAL A N 1
ATOM 643 C CA . VAL A 1 81 ? -1.909 -14.573 -3.796 1.00 96.31 81 VAL A CA 1
ATOM 644 C C . VAL A 1 81 ? -0.744 -14.430 -2.817 1.00 96.31 81 VAL A C 1
ATOM 646 O O . VAL A 1 81 ? -0.932 -14.527 -1.600 1.00 96.31 81 VAL A O 1
ATOM 649 N N . THR A 1 82 ? 0.458 -14.223 -3.352 1.00 96.75 82 THR A N 1
ATOM 650 C CA . THR A 1 82 ? 1.655 -13.950 -2.549 1.00 96.75 82 THR A CA 1
ATOM 651 C C . THR A 1 82 ? 1.747 -12.461 -2.270 1.00 96.75 82 THR A C 1
ATOM 653 O O . THR A 1 82 ? 1.750 -11.672 -3.211 1.00 96.75 82 THR A O 1
ATOM 656 N N . VAL A 1 83 ? 1.900 -12.094 -1.002 1.00 95.50 83 VAL A N 1
ATOM 657 C CA . VAL A 1 83 ? 2.100 -10.707 -0.569 1.00 95.50 83 VAL A CA 1
ATOM 658 C C . VAL A 1 83 ? 3.343 -10.636 0.298 1.00 95.50 83 VAL A C 1
ATOM 660 O O . VAL A 1 83 ? 3.624 -11.556 1.070 1.00 95.50 83 VAL A O 1
ATOM 663 N N . LEU A 1 84 ? 4.110 -9.560 0.147 1.00 94.50 84 LEU A N 1
ATOM 664 C CA . LEU A 1 84 ? 5.308 -9.332 0.943 1.00 94.50 84 LEU A CA 1
ATOM 665 C C . LEU A 1 84 ? 4.955 -8.569 2.220 1.00 94.50 84 LEU A C 1
ATOM 667 O O . LEU A 1 84 ? 4.420 -7.463 2.158 1.00 94.50 84 LEU A O 1
ATOM 671 N N . GLY A 1 85 ? 5.294 -9.154 3.361 1.00 92.50 85 GLY A N 1
ATOM 672 C CA . GLY A 1 85 ? 5.316 -8.491 4.657 1.00 92.50 85 GLY A CA 1
ATOM 673 C C . GLY A 1 85 ? 6.676 -7.851 4.954 1.00 92.50 85 GLY A C 1
ATOM 674 O O . GLY A 1 85 ? 7.521 -7.619 4.074 1.00 92.50 85 GLY A O 1
ATOM 675 N N . ALA A 1 86 ? 6.913 -7.600 6.236 1.00 88.38 86 ALA A N 1
ATOM 676 C CA . ALA A 1 86 ? 8.151 -7.051 6.762 1.00 88.38 86 ALA A CA 1
ATOM 677 C C . ALA A 1 86 ? 9.351 -7.928 6.376 1.00 88.38 86 ALA A C 1
ATOM 679 O O . ALA A 1 86 ? 9.264 -9.158 6.293 1.00 88.38 86 ALA A O 1
ATOM 680 N N . ASN A 1 87 ? 10.486 -7.281 6.094 1.00 85.94 87 ASN A N 1
ATOM 681 C CA . ASN A 1 87 ? 11.747 -7.938 5.726 1.00 85.94 87 ASN A CA 1
ATOM 682 C C . ASN A 1 87 ? 11.660 -8.884 4.510 1.00 85.94 87 ASN A C 1
ATOM 684 O O . ASN A 1 87 ? 12.547 -9.699 4.286 1.00 85.94 87 ASN A O 1
ATOM 688 N N . GLY A 1 88 ? 10.619 -8.748 3.675 1.00 87.25 88 GLY A N 1
ATOM 689 C CA . GLY A 1 88 ? 10.430 -9.586 2.484 1.00 87.25 88 GLY A CA 1
ATOM 690 C C . GLY A 1 88 ? 9.828 -10.962 2.777 1.00 87.25 88 GLY A C 1
ATOM 691 O O . GLY A 1 88 ? 9.824 -11.819 1.892 1.00 87.25 88 GLY A O 1
ATOM 692 N N . THR A 1 89 ? 9.311 -11.176 3.990 1.00 93.56 89 THR A N 1
ATOM 693 C CA . THR A 1 89 ? 8.566 -12.388 4.349 1.00 93.56 89 THR A CA 1
ATOM 694 C C . THR A 1 89 ? 7.371 -12.555 3.416 1.00 93.56 89 THR A C 1
ATOM 696 O O . THR A 1 89 ? 6.662 -11.594 3.127 1.00 93.56 89 THR A O 1
ATOM 699 N N . GLN A 1 90 ? 7.157 -13.767 2.907 1.00 96.44 90 GLN A N 1
ATOM 700 C CA . GLN A 1 90 ? 6.071 -14.049 1.970 1.00 96.44 90 GLN A CA 1
ATOM 701 C C . GLN A 1 90 ? 4.867 -14.634 2.702 1.00 96.44 90 GLN A C 1
ATOM 703 O O . GLN A 1 90 ? 4.979 -15.680 3.340 1.00 96.44 90 GLN A O 1
ATOM 708 N N . HIS A 1 91 ? 3.702 -14.016 2.523 1.00 96.94 91 HIS A N 1
ATOM 709 C CA . HIS A 1 91 ? 2.429 -14.517 3.029 1.00 96.94 91 HIS A CA 1
ATOM 710 C C . HIS A 1 91 ? 1.547 -14.966 1.863 1.00 96.94 91 HIS A C 1
ATOM 712 O O . HIS A 1 91 ? 1.476 -14.313 0.822 1.00 96.94 91 HIS A O 1
ATOM 718 N N . GLN A 1 92 ? 0.870 -16.099 2.040 1.00 97.81 92 GLN A N 1
ATOM 719 C CA . GLN A 1 92 ? -0.116 -16.623 1.096 1.00 97.81 92 GLN A CA 1
ATOM 720 C C . GLN A 1 92 ? -1.512 -16.322 1.633 1.00 97.81 92 GLN A C 1
ATOM 722 O O . GLN A 1 92 ? -1.973 -16.994 2.558 1.00 97.81 92 GLN A O 1
ATOM 727 N N . VAL A 1 93 ? -2.197 -15.337 1.059 1.00 97.62 93 VAL A N 1
ATOM 728 C CA . VAL A 1 93 ? -3.528 -14.909 1.517 1.00 97.62 93 VAL A CA 1
ATOM 729 C C . VAL A 1 93 ? -4.566 -15.121 0.428 1.00 97.62 93 VAL A C 1
ATOM 731 O O . VAL A 1 93 ? -4.257 -15.016 -0.754 1.00 97.62 93 VAL A O 1
ATOM 734 N N . THR A 1 94 ? -5.800 -15.452 0.813 1.00 98.19 94 THR A N 1
ATOM 735 C CA . THR A 1 94 ? -6.931 -15.481 -0.127 1.00 98.19 94 THR A CA 1
ATOM 736 C C . THR A 1 94 ? -7.643 -14.131 -0.045 1.00 98.19 94 THR A C 1
ATOM 738 O O . THR A 1 94 ? -8.180 -13.821 1.022 1.00 98.19 94 THR A O 1
ATOM 741 N N . PRO A 1 95 ? -7.641 -13.317 -1.115 1.00 97.62 95 PRO A N 1
ATOM 742 C CA . PRO A 1 95 ? -8.313 -12.022 -1.121 1.00 97.62 95 PRO A CA 1
ATOM 743 C C . PRO A 1 95 ? -9.775 -12.130 -0.667 1.00 97.62 95 PRO A C 1
ATOM 745 O O . PRO A 1 95 ? -10.508 -13.013 -1.113 1.00 97.62 95 PRO A O 1
ATOM 748 N N . GLY A 1 96 ? -10.193 -11.244 0.238 1.00 96.69 96 GLY A N 1
ATOM 749 C CA . GLY A 1 96 ? -11.551 -11.225 0.791 1.00 96.69 96 GLY A CA 1
ATOM 750 C C . GLY A 1 96 ? -11.838 -12.214 1.922 1.00 96.69 96 GLY A C 1
ATOM 751 O O . GLY A 1 96 ? -12.958 -12.241 2.426 1.00 96.69 96 GLY A O 1
ATOM 752 N N . ARG A 1 97 ? -10.864 -13.020 2.358 1.00 97.12 97 ARG A N 1
ATOM 753 C CA . ARG A 1 97 ? -11.064 -14.020 3.418 1.00 97.12 97 ARG A CA 1
ATOM 754 C C . ARG A 1 97 ? -10.344 -13.643 4.712 1.00 97.12 97 ARG A C 1
ATOM 756 O O . ARG A 1 97 ? -9.150 -13.886 4.846 1.00 97.12 97 ARG A O 1
ATOM 763 N N . LEU A 1 98 ? -11.079 -13.135 5.700 1.00 96.50 98 LEU A N 1
ATOM 764 C CA . LEU A 1 98 ? -10.524 -12.738 7.002 1.00 96.50 98 LEU A CA 1
ATOM 765 C C . LEU A 1 98 ? -10.172 -13.947 7.904 1.00 96.50 98 LEU A C 1
ATOM 767 O O . LEU A 1 98 ? -10.896 -14.293 8.840 1.00 96.50 98 LEU A O 1
ATOM 771 N N . ASP A 1 99 ? -9.050 -14.609 7.624 1.00 96.75 99 ASP A N 1
ATOM 772 C CA . ASP A 1 99 ? -8.509 -15.736 8.396 1.00 96.75 99 ASP A CA 1
ATOM 773 C C . ASP A 1 99 ? -7.180 -15.395 9.103 1.00 96.75 99 ASP A C 1
ATOM 775 O O . ASP A 1 99 ? -6.764 -14.239 9.156 1.00 96.75 99 ASP A O 1
ATOM 779 N N . GLU A 1 100 ? -6.543 -16.382 9.735 1.00 97.31 100 GLU A N 1
ATOM 780 C CA . GLU A 1 100 ? -5.272 -16.195 10.453 1.00 97.31 100 GLU A CA 1
ATOM 781 C C . GLU A 1 100 ? -4.132 -15.736 9.536 1.00 97.31 100 GLU A C 1
ATOM 783 O O . GLU A 1 100 ? -3.263 -14.997 9.981 1.00 97.31 100 GLU A O 1
ATOM 788 N N . ARG A 1 101 ? -4.140 -16.111 8.248 1.00 97.06 101 ARG A N 1
ATOM 789 C CA . ARG A 1 101 ? -3.085 -15.697 7.310 1.00 97.06 101 ARG A CA 1
ATOM 790 C C . ARG A 1 101 ? -3.223 -14.233 6.928 1.00 97.06 101 ARG A C 1
ATOM 792 O O . ARG A 1 101 ? -2.215 -13.555 6.760 1.00 97.06 101 ARG A O 1
ATOM 799 N N . ALA A 1 102 ? -4.460 -13.756 6.787 1.00 97.31 102 ALA A N 1
ATOM 800 C CA . ALA A 1 102 ? -4.724 -12.336 6.594 1.00 97.31 102 ALA A CA 1
ATOM 801 C C . ALA A 1 102 ? -4.243 -11.529 7.809 1.00 97.31 102 ALA A C 1
ATOM 803 O O . ALA A 1 102 ? -3.486 -10.578 7.639 1.00 97.31 102 ALA A O 1
ATOM 804 N N . ARG A 1 103 ? -4.611 -11.954 9.026 1.00 97.75 103 ARG A N 1
ATOM 805 C CA . ARG A 1 103 ? -4.163 -11.312 10.275 1.00 97.75 103 ARG A CA 1
ATOM 806 C C . ARG A 1 103 ? -2.644 -11.267 10.377 1.00 97.75 103 ARG A C 1
ATOM 808 O O . ARG A 1 103 ? -2.075 -10.203 10.577 1.00 97.75 103 ARG A O 1
ATOM 815 N N . ASP A 1 104 ? -1.990 -12.398 10.134 1.00 97.06 104 ASP A N 1
ATOM 816 C CA . ASP A 1 104 ? -0.533 -12.503 10.148 1.00 97.06 104 ASP A CA 1
ATOM 817 C C . ASP A 1 104 ? 0.140 -11.546 9.149 1.00 97.06 104 ASP A C 1
ATOM 819 O O . ASP A 1 104 ? 1.062 -10.831 9.524 1.00 97.06 104 ASP A O 1
ATOM 823 N N . LEU A 1 105 ? -0.350 -11.456 7.907 1.00 96.88 105 LEU A N 1
ATOM 824 C CA . LEU A 1 105 ? 0.175 -10.511 6.912 1.00 96.88 105 LEU A CA 1
ATOM 825 C C . LEU A 1 105 ? 0.087 -9.055 7.394 1.00 96.88 105 LEU A C 1
ATOM 827 O O . LEU A 1 105 ? 1.062 -8.305 7.318 1.00 96.88 105 LEU A O 1
ATOM 831 N N . PHE A 1 106 ? -1.093 -8.635 7.847 1.00 97.69 106 PHE A N 1
ATOM 832 C CA . PHE A 1 106 ? -1.321 -7.236 8.198 1.00 97.69 106 PHE A CA 1
ATOM 833 C C . PHE A 1 106 ? -0.669 -6.858 9.532 1.00 97.69 106 PHE A C 1
ATOM 835 O O . PHE A 1 106 ? -0.219 -5.725 9.662 1.00 97.69 106 PHE A O 1
ATOM 842 N N . ASN A 1 107 ? -0.486 -7.808 10.451 1.00 95.62 107 ASN A N 1
ATOM 843 C CA . ASN A 1 107 ? 0.285 -7.605 11.680 1.00 95.62 107 ASN A CA 1
ATOM 844 C C . ASN A 1 107 ? 1.803 -7.617 11.447 1.00 95.62 107 ASN A C 1
ATOM 846 O O . ASN A 1 107 ? 2.552 -7.093 12.266 1.00 95.62 107 ASN A O 1
ATOM 850 N N . ASN A 1 108 ? 2.272 -8.160 10.318 1.00 92.94 108 ASN A N 1
ATOM 851 C CA . ASN A 1 108 ? 3.695 -8.283 10.005 1.00 92.94 108 ASN A CA 1
ATOM 852 C C . ASN A 1 108 ? 4.070 -7.552 8.709 1.00 92.94 108 ASN A C 1
ATOM 854 O O . ASN A 1 108 ? 4.709 -8.118 7.823 1.00 92.94 108 ASN A O 1
ATOM 858 N N . GLY A 1 109 ? 3.728 -6.265 8.610 1.00 90.75 109 GLY A N 1
ATOM 859 C CA . GLY A 1 109 ? 4.324 -5.355 7.621 1.00 90.75 109 GLY A CA 1
ATOM 860 C C . GLY A 1 109 ? 3.424 -4.887 6.479 1.00 90.75 109 GLY A C 1
ATOM 861 O O . GLY A 1 109 ? 3.936 -4.313 5.522 1.00 90.75 109 GLY A O 1
ATOM 862 N N . GLN A 1 110 ? 2.109 -5.102 6.569 1.00 97.06 110 GLN A N 1
ATOM 863 C CA . GLN A 1 110 ? 1.120 -4.453 5.691 1.00 97.06 110 GLN A CA 1
ATOM 864 C C . GLN A 1 110 ? 0.040 -3.673 6.470 1.00 97.06 110 GLN A C 1
ATOM 866 O O . GLN A 1 110 ? -0.974 -3.282 5.890 1.00 97.06 110 GLN A O 1
ATOM 871 N N . CYS A 1 111 ? 0.230 -3.413 7.770 1.00 97.56 111 CYS A N 1
ATOM 872 C CA . CYS A 1 111 ? -0.742 -2.693 8.606 1.00 97.56 111 CYS A CA 1
ATOM 873 C C . CYS A 1 111 ? -1.124 -1.324 8.030 1.00 97.56 111 CYS A C 1
ATOM 875 O O . CYS A 1 111 ? -2.296 -0.961 7.988 1.00 97.56 111 CYS A O 1
ATOM 877 N N . HIS A 1 112 ? -0.148 -0.599 7.490 1.00 97.75 112 HIS A N 1
ATOM 878 C CA . HIS A 1 112 ? -0.319 0.697 6.842 1.00 97.75 112 HIS A CA 1
ATOM 879 C C . HIS A 1 112 ? -1.136 0.616 5.549 1.00 97.75 112 HIS A C 1
ATOM 881 O O . HIS A 1 112 ? -1.934 1.514 5.281 1.00 97.75 112 HIS A O 1
ATOM 887 N N . ALA A 1 113 ? -0.999 -0.460 4.767 1.00 97.94 113 ALA A N 1
ATOM 888 C CA . ALA A 1 113 ? -1.852 -0.699 3.604 1.00 97.94 113 ALA A CA 1
ATOM 889 C C . ALA A 1 113 ? -3.306 -0.936 4.030 1.00 97.94 113 ALA A C 1
ATOM 891 O O . ALA A 1 113 ? -4.228 -0.377 3.436 1.00 97.94 113 ALA A O 1
ATOM 892 N N . PHE A 1 114 ? -3.518 -1.718 5.092 1.00 98.44 114 PHE A N 1
ATOM 893 C CA . PHE A 1 114 ? -4.855 -1.982 5.616 1.00 98.44 114 PHE A CA 1
ATOM 894 C C . PHE A 1 114 ? -5.511 -0.742 6.223 1.00 98.44 114 PHE A C 1
ATOM 896 O O . PHE A 1 114 ? -6.645 -0.422 5.872 1.00 98.44 114 PHE A O 1
ATOM 903 N N . ALA A 1 115 ? -4.792 0.002 7.064 1.00 98.50 115 ALA A N 1
ATOM 904 C CA . ALA A 1 115 ? -5.281 1.243 7.655 1.00 98.50 115 ALA A CA 1
ATOM 905 C C . ALA A 1 115 ? -5.642 2.279 6.580 1.00 98.50 115 ALA A C 1
ATOM 907 O O . ALA A 1 115 ? -6.706 2.893 6.655 1.00 98.50 115 ALA A O 1
ATOM 908 N N . ALA A 1 116 ? -4.806 2.426 5.544 1.00 98.38 116 ALA A N 1
ATOM 909 C CA . ALA A 1 116 ? -5.100 3.297 4.410 1.00 98.38 116 ALA A CA 1
ATOM 910 C C . ALA A 1 116 ? -6.345 2.835 3.632 1.00 98.38 116 ALA A C 1
ATOM 912 O O . ALA A 1 116 ? -7.189 3.659 3.290 1.00 98.38 116 ALA A O 1
ATOM 913 N N . ALA A 1 117 ? -6.493 1.530 3.379 1.00 98.31 117 ALA A N 1
ATOM 914 C CA . ALA A 1 117 ? -7.655 0.990 2.673 1.00 98.31 117 ALA A CA 1
ATOM 915 C C . ALA A 1 117 ? -8.951 1.164 3.479 1.00 98.31 117 ALA A C 1
ATOM 917 O O . ALA A 1 117 ? -9.992 1.502 2.916 1.00 98.31 117 ALA A O 1
ATOM 918 N N . LEU A 1 118 ? -8.891 0.969 4.797 1.00 98.12 118 LEU A N 1
ATOM 919 C CA . LEU A 1 118 ? -10.027 1.181 5.683 1.00 98.12 118 LEU A CA 1
ATOM 920 C C . LEU A 1 118 ? -10.429 2.661 5.706 1.00 98.12 118 LEU A C 1
ATOM 922 O O . LEU A 1 118 ? -11.608 2.961 5.535 1.00 98.12 118 LEU A O 1
ATOM 926 N N . ALA A 1 119 ? -9.463 3.576 5.828 1.00 98.31 119 ALA A N 1
ATOM 927 C CA . ALA A 1 119 ? -9.693 5.019 5.769 1.00 98.31 119 ALA A CA 1
ATOM 928 C C . ALA A 1 119 ? -10.271 5.483 4.421 1.00 98.31 119 ALA A C 1
ATOM 930 O O . ALA A 1 119 ? -11.176 6.315 4.400 1.00 98.31 119 ALA A O 1
ATOM 931 N N . GLU A 1 120 ? -9.810 4.918 3.300 1.00 97.81 120 GLU A N 1
ATOM 932 C CA . GLU A 1 120 ? -10.343 5.201 1.958 1.00 97.81 120 GLU A CA 1
ATOM 933 C C . GLU A 1 120 ? -11.838 4.859 1.851 1.00 97.81 120 GLU A C 1
ATOM 935 O O . GLU A 1 120 ? -12.604 5.607 1.243 1.00 97.81 120 GLU A O 1
ATOM 940 N N . VAL A 1 121 ? -12.265 3.746 2.456 1.00 97.75 121 VAL A N 1
ATOM 941 C CA . VAL A 1 121 ? -13.653 3.262 2.384 1.00 97.75 121 VAL A CA 1
ATOM 942 C C . VAL A 1 121 ? -14.568 3.967 3.385 1.00 97.75 121 VAL A C 1
ATOM 944 O O . VAL A 1 121 ? -15.714 4.274 3.058 1.00 97.75 121 VAL A O 1
ATOM 947 N N . THR A 1 122 ? -14.097 4.212 4.607 1.00 97.62 122 THR A N 1
ATOM 948 C CA . THR A 1 122 ? -14.943 4.705 5.708 1.00 97.62 122 THR A CA 1
ATOM 949 C C . THR A 1 122 ? -14.840 6.212 5.936 1.00 97.62 122 THR A C 1
ATOM 951 O O . THR A 1 122 ? -15.703 6.793 6.596 1.00 97.62 122 THR A O 1
ATOM 954 N N . GLY A 1 123 ? -13.785 6.852 5.426 1.00 97.88 123 GLY A N 1
ATOM 955 C CA . GLY A 1 123 ? -13.423 8.229 5.759 1.00 97.88 123 GLY A CA 1
ATOM 956 C C . GLY A 1 123 ? -12.886 8.401 7.183 1.00 97.88 123 GLY A C 1
ATOM 957 O O . GLY A 1 123 ? -12.768 9.533 7.652 1.00 97.88 123 GLY A O 1
ATOM 958 N N . TRP A 1 124 ? -12.601 7.309 7.900 1.00 98.19 124 TRP A N 1
ATOM 959 C CA . TRP A 1 124 ? -12.044 7.376 9.250 1.00 98.19 124 TRP A CA 1
ATOM 960 C C . TRP A 1 124 ? -10.593 7.873 9.214 1.00 98.19 124 TRP A C 1
ATOM 962 O O . TRP A 1 124 ? -9.831 7.448 8.342 1.00 98.19 124 TRP A O 1
ATOM 972 N N . PRO A 1 125 ? -10.181 8.752 10.145 1.00 98.25 125 PRO A N 1
ATOM 973 C CA . PRO A 1 125 ? -8.784 9.151 10.251 1.00 98.25 125 PRO A CA 1
ATOM 974 C C . PRO A 1 125 ? -7.911 7.958 10.649 1.00 98.25 125 PRO A C 1
ATOM 976 O O . PRO A 1 125 ? -8.392 6.994 11.242 1.00 98.25 125 PRO A O 1
ATOM 979 N N . THR A 1 126 ? -6.615 8.032 10.360 1.00 98.56 126 THR A N 1
ATOM 980 C CA . THR A 1 126 ? -5.638 7.028 10.795 1.00 98.56 126 THR A CA 1
ATOM 981 C C . THR A 1 126 ? -4.742 7.569 11.902 1.00 98.56 126 THR A C 1
ATOM 983 O O . THR A 1 126 ? -4.545 8.779 12.045 1.00 98.56 126 THR A O 1
ATOM 986 N N . ALA A 1 127 ? -4.204 6.662 12.709 1.00 98.12 127 ALA A N 1
ATOM 987 C CA . ALA A 1 127 ? -3.259 6.965 13.771 1.00 98.12 127 ALA A CA 1
ATOM 988 C C . ALA A 1 127 ? -2.111 5.953 13.767 1.00 98.12 127 ALA A C 1
ATOM 990 O O . ALA A 1 127 ? -2.309 4.786 13.426 1.00 98.12 127 ALA A O 1
ATOM 991 N N . ALA A 1 128 ? -0.927 6.414 14.154 1.00 97.06 128 ALA A N 1
ATOM 992 C CA . ALA A 1 128 ? 0.242 5.581 14.376 1.00 97.06 128 ALA A CA 1
ATOM 993 C C . ALA A 1 128 ? 0.481 5.381 15.870 1.00 97.06 128 ALA A C 1
ATOM 995 O O . ALA A 1 128 ? 0.372 6.315 16.667 1.00 97.06 128 ALA A O 1
ATOM 996 N N . VAL A 1 129 ? 0.856 4.158 16.226 1.00 95.31 129 VAL A N 1
ATOM 997 C CA . VAL A 1 129 ? 1.501 3.851 17.498 1.00 95.31 129 VAL A CA 1
ATOM 998 C C . VAL A 1 129 ? 2.989 4.059 17.302 1.00 95.31 129 VAL A C 1
ATOM 1000 O O . VAL A 1 129 ? 3.595 3.414 16.440 1.00 95.31 129 VAL A O 1
ATOM 1003 N N . ILE A 1 130 ? 3.556 4.967 18.090 1.00 93.38 130 ILE A N 1
ATOM 1004 C CA . ILE A 1 130 ? 4.982 5.262 18.071 1.00 93.38 130 ILE A CA 1
ATOM 1005 C C . ILE A 1 130 ? 5.656 4.858 19.377 1.00 93.38 130 ILE A C 1
ATOM 1007 O O . ILE A 1 130 ? 5.066 5.008 20.449 1.00 93.38 130 ILE A O 1
ATOM 1011 N N . SER A 1 131 ? 6.902 4.408 19.285 1.00 89.25 131 SER A N 1
ATOM 1012 C CA . SER A 1 131 ? 7.784 4.203 20.434 1.00 89.25 131 SER A CA 1
ATOM 1013 C C . SER A 1 131 ? 8.640 5.457 20.679 1.00 89.25 131 SER A C 1
ATOM 1015 O O . SER A 1 131 ? 9.086 6.101 19.725 1.00 89.25 131 SER A O 1
ATOM 1017 N N . PRO A 1 132 ? 8.881 5.851 21.944 1.00 76.31 132 PRO A N 1
ATOM 1018 C CA . PRO A 1 132 ? 9.629 7.063 22.272 1.00 76.31 132 PRO A CA 1
ATOM 1019 C C . PRO A 1 132 ? 11.109 6.949 21.900 1.00 76.31 132 PRO A C 1
ATOM 1021 O O . PRO A 1 132 ? 11.743 7.955 21.593 1.00 76.31 132 PRO A O 1
ATOM 1024 N N . GLU A 1 133 ? 11.650 5.734 21.896 1.00 75.50 133 GLU A N 1
ATOM 1025 C CA . GLU A 1 133 ? 13.016 5.462 21.473 1.00 75.50 133 GLU A CA 1
ATOM 1026 C C . GLU A 1 133 ? 13.055 5.361 19.946 1.00 75.50 133 GLU A C 1
ATOM 1028 O O . GLU A 1 133 ? 12.395 4.504 19.357 1.00 75.50 133 GLU A O 1
ATOM 1033 N N . CYS A 1 134 ? 13.831 6.233 19.294 1.00 73.12 134 CYS A N 1
ATOM 1034 C CA . CYS A 1 134 ? 14.371 5.847 18.000 1.00 73.12 134 CYS A CA 1
ATOM 1035 C C . CYS A 1 134 ? 15.511 4.876 18.265 1.00 73.12 134 CYS A C 1
ATOM 1037 O O . CYS A 1 134 ? 16.332 5.110 19.154 1.00 73.12 134 CYS A O 1
ATOM 1039 N N . ASP A 1 135 ? 15.577 3.805 17.483 1.00 64.12 135 ASP A N 1
ATOM 1040 C CA . ASP A 1 135 ? 16.788 3.007 17.400 1.00 64.12 135 ASP A CA 1
ATOM 1041 C C . ASP A 1 135 ? 17.867 3.890 16.746 1.00 64.12 135 ASP A C 1
ATOM 1043 O O . ASP A 1 135 ? 18.029 3.917 15.529 1.00 64.12 135 ASP A O 1
ATOM 1047 N N . ASP A 1 136 ? 18.549 4.699 17.568 1.00 53.16 136 ASP A N 1
ATOM 1048 C CA . ASP A 1 136 ? 19.601 5.668 17.212 1.00 53.16 136 ASP A CA 1
ATOM 1049 C C . ASP A 1 136 ? 20.835 4.997 16.576 1.00 53.16 136 ASP A C 1
ATOM 1051 O O . ASP A 1 136 ? 21.852 5.643 16.293 1.00 53.16 136 ASP A O 1
ATOM 1055 N N . THR A 1 137 ? 20.773 3.690 16.315 1.00 53.38 137 THR A N 1
ATOM 1056 C CA . THR A 1 137 ? 21.671 3.049 15.371 1.00 53.38 137 THR A CA 1
ATOM 1057 C C . THR A 1 137 ? 21.354 3.595 13.976 1.00 53.38 137 THR A C 1
ATOM 1059 O O . THR A 1 137 ? 20.463 3.138 13.270 1.00 53.38 137 THR A O 1
ATOM 1062 N N . TYR A 1 138 ? 22.114 4.624 13.591 1.00 44.88 138 TYR A N 1
ATOM 1063 C CA . TYR A 1 138 ? 22.087 5.368 12.320 1.00 44.88 138 TYR A CA 1
ATOM 1064 C C . TYR A 1 138 ? 21.935 4.506 11.043 1.00 44.88 138 TYR A C 1
ATOM 1066 O O . TYR A 1 138 ? 21.577 5.031 9.990 1.00 44.88 138 TYR A O 1
ATOM 1074 N N . ASP A 1 139 ? 22.183 3.198 11.141 1.00 52.00 139 ASP A N 1
ATOM 1075 C CA . ASP A 1 139 ? 22.085 2.218 10.062 1.00 52.00 139 ASP A CA 1
ATOM 1076 C C . ASP A 1 139 ? 20.714 1.507 9.970 1.00 52.00 139 ASP A C 1
ATOM 1078 O O . ASP A 1 139 ? 20.367 1.020 8.895 1.00 52.00 139 ASP A O 1
ATOM 1082 N N . ASN A 1 140 ? 19.893 1.473 11.031 1.00 50.06 140 ASN A N 1
ATOM 1083 C CA . ASN A 1 140 ? 18.617 0.736 11.037 1.00 50.06 140 ASN A CA 1
ATOM 1084 C C . ASN A 1 140 ? 17.436 1.531 10.454 1.00 50.06 140 ASN A C 1
ATOM 1086 O O . ASN A 1 140 ? 16.518 0.927 9.899 1.00 50.06 140 ASN A O 1
ATOM 1090 N N . CYS A 1 141 ? 17.441 2.871 10.515 1.00 59.97 141 CYS A N 1
ATOM 1091 C CA . CYS A 1 141 ? 16.406 3.680 9.851 1.00 59.97 141 CYS A CA 1
ATOM 1092 C C . CYS A 1 141 ? 16.677 3.886 8.348 1.00 59.97 141 CYS A C 1
ATOM 1094 O O . CYS A 1 141 ? 15.776 4.290 7.614 1.00 59.97 141 CYS A O 1
ATOM 1096 N N . GLY A 1 142 ? 17.912 3.630 7.888 1.00 55.12 142 GLY A N 1
ATOM 1097 C CA . GLY A 1 142 ? 18.323 3.682 6.479 1.00 55.12 142 GLY A CA 1
ATOM 1098 C C . GLY A 1 142 ? 18.223 5.054 5.793 1.00 55.12 142 GLY A C 1
ATOM 1099 O O . GLY A 1 142 ? 18.482 5.140 4.595 1.00 55.12 142 GLY A O 1
ATOM 1100 N N . MET A 1 143 ? 17.839 6.115 6.516 1.00 57.50 143 MET A N 1
ATOM 1101 C CA . MET A 1 143 ? 17.456 7.418 5.945 1.00 57.50 143 MET A CA 1
ATOM 1102 C C . MET A 1 143 ? 18.027 8.639 6.698 1.00 57.50 143 MET A C 1
ATOM 1104 O O . MET A 1 143 ? 17.668 9.775 6.392 1.00 57.50 143 MET A O 1
ATOM 1108 N N . GLY A 1 144 ? 18.935 8.457 7.665 1.00 58.72 144 GLY A N 1
ATOM 1109 C CA . GLY A 1 144 ? 19.462 9.562 8.480 1.00 58.72 144 GLY A CA 1
ATOM 1110 C C . GLY A 1 144 ? 18.379 10.218 9.352 1.00 58.72 144 GLY A C 1
ATOM 1111 O O . GLY A 1 144 ? 17.496 9.538 9.863 1.00 58.72 144 GLY A O 1
ATOM 1112 N N . SER A 1 145 ? 18.421 11.546 9.521 1.00 59.34 145 SER A N 1
ATOM 1113 C CA . SER A 1 145 ? 17.467 12.324 10.335 1.00 59.34 145 SER A CA 1
ATOM 1114 C C . SER A 1 145 ? 16.132 12.612 9.625 1.00 59.34 145 SER A C 1
ATOM 1116 O O . SER A 1 145 ? 15.602 13.720 9.754 1.00 59.34 145 SER A O 1
ATOM 1118 N N . GLN A 1 146 ? 15.611 11.680 8.818 1.00 69.50 146 GLN A N 1
ATOM 1119 C CA . GLN A 1 146 ? 14.302 11.865 8.188 1.00 69.50 146 GLN A CA 1
ATOM 1120 C C . GLN A 1 146 ? 13.200 11.778 9.237 1.00 69.50 146 GLN A C 1
ATOM 1122 O O . GLN A 1 146 ? 12.911 10.727 9.807 1.00 69.50 146 GLN A O 1
ATOM 1127 N N . VAL A 1 147 ? 12.630 12.944 9.500 1.00 81.44 147 VAL A N 1
ATOM 1128 C CA . VAL A 1 147 ? 11.663 13.194 10.553 1.00 81.44 147 VAL A CA 1
ATOM 1129 C C . VAL A 1 147 ? 10.513 13.965 9.926 1.00 81.44 147 VAL A C 1
ATOM 1131 O O . VAL A 1 147 ? 10.735 14.981 9.266 1.00 81.44 147 VAL A O 1
ATOM 1134 N N . ALA A 1 148 ? 9.292 13.500 10.157 1.00 88.44 148 ALA A N 1
ATOM 1135 C CA . ALA A 1 148 ? 8.071 14.224 9.834 1.00 88.44 148 ALA A CA 1
ATOM 1136 C C . ALA A 1 148 ? 7.325 14.485 11.142 1.00 88.44 148 ALA A C 1
ATOM 1138 O O . ALA A 1 148 ? 7.215 13.599 11.982 1.00 88.44 148 ALA A O 1
ATOM 1139 N N . ASP A 1 149 ? 6.885 15.724 11.355 1.00 89.00 149 ASP A N 1
ATOM 1140 C CA . ASP A 1 149 ? 6.164 16.133 12.570 1.00 89.00 149 ASP A CA 1
ATOM 1141 C C . ASP A 1 149 ? 6.874 15.783 13.892 1.00 89.00 149 ASP A C 1
ATOM 1143 O O . ASP A 1 149 ? 6.247 15.533 14.919 1.00 89.00 149 ASP A O 1
ATOM 1147 N N . GLY A 1 150 ? 8.210 15.783 13.878 1.00 87.69 150 GLY A N 1
ATOM 1148 C CA . GLY A 1 150 ? 9.024 15.429 15.045 1.00 87.69 150 GLY A CA 1
ATOM 1149 C C . GLY A 1 150 ? 9.145 13.924 15.307 1.00 87.69 150 GLY A C 1
ATOM 1150 O O . GLY A 1 150 ? 9.722 13.551 16.324 1.00 87.69 150 GLY A O 1
ATOM 1151 N N . VAL A 1 151 ? 8.649 13.076 14.402 1.00 89.50 151 VAL A N 1
ATOM 1152 C CA . VAL A 1 151 ? 8.708 11.612 14.486 1.00 89.50 151 VAL A CA 1
ATOM 1153 C C . VAL A 1 151 ? 9.631 11.041 13.418 1.00 89.50 151 VAL A C 1
ATOM 1155 O O . VAL A 1 151 ? 9.498 11.337 12.229 1.00 89.50 151 VAL A O 1
ATOM 1158 N N . CYS A 1 152 ? 10.575 10.213 13.851 1.00 88.25 152 CYS A N 1
ATOM 1159 C CA . CYS A 1 152 ? 11.434 9.440 12.965 1.00 88.25 152 CYS A CA 1
ATOM 1160 C C . CYS A 1 152 ? 10.722 8.160 12.511 1.00 88.25 152 CYS A C 1
ATOM 1162 O O . CYS A 1 152 ? 9.964 7.551 13.265 1.00 88.25 152 CYS A O 1
ATOM 1164 N N . ILE A 1 153 ? 11.013 7.700 11.295 1.00 87.38 153 ILE A N 1
ATOM 1165 C CA . ILE A 1 153 ? 10.386 6.502 10.720 1.00 87.38 153 ILE A CA 1
ATOM 1166 C C . ILE A 1 153 ? 10.595 5.228 11.561 1.00 87.38 153 ILE A C 1
ATOM 1168 O O . ILE A 1 153 ? 9.714 4.374 11.597 1.00 87.38 153 ILE A O 1
ATOM 1172 N N . CYS A 1 154 ? 11.725 5.129 12.275 1.00 86.44 154 CYS A N 1
ATOM 1173 C CA . CYS A 1 154 ? 12.052 4.043 13.216 1.00 86.44 154 CYS A CA 1
ATOM 1174 C C . CYS A 1 154 ? 11.050 3.946 14.380 1.00 86.44 154 CYS A C 1
ATOM 1176 O O . CYS A 1 154 ? 10.912 2.886 14.980 1.00 86.44 154 CYS A O 1
ATOM 1178 N N . GLN A 1 155 ? 10.386 5.055 14.726 1.00 90.00 155 GLN A N 1
ATOM 1179 C CA . GLN A 1 155 ? 9.497 5.125 15.879 1.00 90.00 155 GLN A CA 1
ATOM 1180 C C . GLN A 1 155 ? 8.111 4.586 15.548 1.00 90.00 155 GLN A C 1
ATOM 1182 O O . GLN A 1 155 ? 7.401 4.192 16.461 1.00 90.00 155 GLN A O 1
ATOM 1187 N N . ILE A 1 156 ? 7.709 4.567 14.274 1.00 92.19 156 ILE A N 1
ATOM 1188 C CA . ILE A 1 156 ? 6.385 4.103 13.853 1.00 92.19 156 ILE A CA 1
ATOM 1189 C C . ILE A 1 156 ? 6.363 2.573 13.893 1.00 92.19 156 ILE A C 1
ATOM 1191 O O . ILE A 1 156 ? 7.061 1.922 13.120 1.00 92.19 156 ILE A O 1
ATOM 1195 N N . GLY A 1 157 ? 5.550 2.001 14.784 1.00 91.56 157 GLY A N 1
ATOM 1196 C CA . GLY A 1 157 ? 5.428 0.549 14.948 1.00 91.56 157 GLY A CA 1
ATOM 1197 C C . GLY A 1 157 ? 4.196 -0.046 14.267 1.00 91.56 157 GLY A C 1
ATOM 1198 O O . GLY A 1 157 ? 4.279 -1.090 13.627 1.00 91.56 157 GLY A O 1
ATOM 1199 N N . HIS A 1 158 ? 3.042 0.616 14.388 1.00 95.62 158 HIS A N 1
ATOM 1200 C CA . HIS A 1 158 ? 1.767 0.122 13.850 1.00 95.62 158 HIS A CA 1
ATOM 1201 C C . HIS A 1 158 ? 0.865 1.277 13.432 1.00 95.62 158 HIS A C 1
ATOM 1203 O O . HIS A 1 158 ? 0.899 2.339 14.053 1.00 95.62 158 HIS A O 1
ATOM 1209 N N . ILE A 1 159 ? 0.042 1.070 12.404 1.00 97.75 159 ILE A N 1
ATOM 1210 C CA . ILE A 1 159 ? -0.902 2.076 11.901 1.00 97.75 159 ILE A CA 1
ATOM 1211 C C . ILE A 1 159 ? -2.292 1.468 11.853 1.00 97.75 159 ILE A C 1
ATOM 1213 O O . ILE A 1 159 ? -2.480 0.360 11.356 1.00 97.75 159 ILE A O 1
ATOM 1217 N N . MET A 1 160 ? -3.264 2.219 12.359 1.00 97.88 160 MET A N 1
ATOM 1218 C CA . MET A 1 160 ? -4.650 1.789 12.519 1.00 97.88 160 MET A CA 1
ATOM 1219 C C . MET A 1 160 ? -5.603 2.889 12.053 1.00 97.88 160 MET A C 1
ATOM 1221 O O . MET A 1 160 ? -5.230 4.065 11.995 1.00 97.88 160 MET A O 1
ATOM 1225 N N . ALA A 1 161 ? -6.846 2.526 11.745 1.00 98.31 161 ALA A N 1
ATOM 1226 C CA . ALA A 1 161 ? -7.919 3.504 11.589 1.00 98.31 161 ALA A CA 1
ATOM 1227 C C . ALA A 1 161 ? -8.519 3.857 12.957 1.00 98.31 161 ALA A C 1
ATOM 1229 O O . ALA A 1 161 ? -8.523 3.042 13.876 1.00 98.31 161 ALA A O 1
ATOM 1230 N N . VAL A 1 162 ? -9.058 5.064 13.091 1.00 98.00 162 VAL A N 1
ATOM 1231 C CA . VAL A 1 162 ? -9.716 5.548 14.305 1.00 98.00 162 VAL A CA 1
ATOM 1232 C C . VAL A 1 162 ? -11.192 5.751 14.001 1.00 98.00 162 VAL A C 1
ATOM 1234 O O . VAL A 1 162 ? -11.581 6.661 13.269 1.00 98.00 162 VAL A O 1
ATOM 1237 N N . ARG A 1 163 ? -12.030 4.886 14.564 1.00 96.12 163 ARG A N 1
ATOM 1238 C CA . ARG A 1 163 ? -13.485 4.937 14.400 1.00 96.12 163 ARG A CA 1
ATOM 1239 C C . ARG A 1 163 ? -14.059 6.208 15.063 1.00 96.12 163 ARG A C 1
ATOM 1241 O O . ARG A 1 163 ? -13.424 6.750 15.968 1.00 96.12 163 ARG A O 1
ATOM 1248 N N . PRO A 1 164 ? -15.252 6.712 14.675 1.00 95.81 164 PRO A N 1
ATOM 1249 C CA . PRO A 1 164 ? -15.799 7.956 15.235 1.00 95.81 164 PRO A CA 1
ATOM 1250 C C . PRO A 1 164 ? -16.014 7.974 16.755 1.00 95.81 164 PRO A C 1
ATOM 1252 O O . PRO A 1 164 ? -16.083 9.050 17.343 1.00 95.81 164 PRO A O 1
ATOM 1255 N N . ASP A 1 165 ? -16.122 6.810 17.394 1.00 94.00 165 ASP A N 1
ATOM 1256 C CA . ASP A 1 165 ? -16.194 6.671 18.852 1.00 94.00 165 ASP A CA 1
ATOM 1257 C C . ASP A 1 165 ? -14.815 6.665 19.539 1.00 94.00 165 ASP A C 1
ATOM 1259 O O . ASP A 1 165 ? -14.731 6.556 20.759 1.00 94.00 165 ASP A O 1
ATOM 1263 N N . GLY A 1 166 ? -13.734 6.810 18.770 1.00 94.62 166 GLY A N 1
ATOM 1264 C CA . GLY A 1 166 ? -12.355 6.845 19.246 1.00 94.62 166 GLY A CA 1
ATOM 1265 C C . GLY A 1 166 ? -11.684 5.477 19.350 1.00 94.62 166 GLY A C 1
ATOM 1266 O O . GLY A 1 166 ? -10.512 5.432 19.727 1.00 94.62 166 GLY A O 1
ATOM 1267 N N . ALA A 1 167 ? -12.381 4.385 19.021 1.00 96.12 167 ALA A N 1
ATOM 1268 C CA . ALA A 1 167 ? -11.794 3.052 19.033 1.00 96.12 167 ALA A CA 1
ATOM 1269 C C . ALA A 1 167 ? -10.785 2.866 17.887 1.00 96.12 167 ALA A C 1
ATOM 1271 O O . ALA A 1 167 ? -10.953 3.430 16.800 1.00 96.12 167 ALA A O 1
ATOM 1272 N N . LEU A 1 168 ? -9.746 2.064 18.124 1.00 97.19 168 LEU A N 1
ATOM 1273 C CA . LEU A 1 168 ? -8.719 1.763 17.127 1.00 97.19 168 LEU A CA 1
ATOM 1274 C C . LEU A 1 168 ? -9.120 0.515 16.352 1.00 97.19 168 LEU A C 1
ATOM 1276 O O . LEU A 1 168 ? -9.539 -0.470 16.950 1.00 97.19 168 LEU A O 1
ATOM 1280 N N . VAL A 1 169 ? -9.014 0.554 15.030 1.00 97.94 169 VAL A N 1
ATOM 1281 C CA . VAL A 1 169 ? -9.418 -0.550 14.161 1.00 97.94 169 VAL A CA 1
ATOM 1282 C C . VAL A 1 169 ? -8.257 -0.975 13.277 1.00 97.94 169 VAL A C 1
ATOM 1284 O O . VAL A 1 169 ? -7.712 -0.170 12.515 1.00 97.94 169 VAL A O 1
ATOM 1287 N N . ASP A 1 170 ? -7.919 -2.255 13.359 1.00 97.44 170 ASP A N 1
ATOM 1288 C CA . ASP A 1 170 ? -6.962 -2.936 12.493 1.00 97.44 170 ASP A CA 1
ATOM 1289 C C . ASP A 1 170 ? -7.527 -4.276 12.003 1.00 97.44 170 ASP A C 1
ATOM 1291 O O . ASP A 1 170 ? -8.738 -4.503 12.045 1.00 97.44 170 ASP A O 1
ATOM 1295 N N . ILE A 1 171 ? -6.668 -5.148 11.466 1.00 97.44 171 ILE A N 1
ATOM 1296 C CA . ILE A 1 171 ? -7.100 -6.428 10.897 1.00 97.44 171 ILE A CA 1
ATOM 1297 C C . ILE A 1 171 ? -7.737 -7.364 11.934 1.00 97.44 171 ILE A C 1
ATOM 1299 O O . ILE A 1 171 ? -8.541 -8.227 11.570 1.00 97.44 171 ILE A O 1
ATOM 1303 N N . ASP A 1 172 ? -7.393 -7.206 13.214 1.00 96.69 172 ASP A N 1
ATOM 1304 C CA . ASP A 1 172 ? -7.893 -8.049 14.295 1.00 96.69 172 ASP A CA 1
ATOM 1305 C C . ASP A 1 172 ? -9.246 -7.569 14.829 1.00 96.69 172 ASP A C 1
ATOM 1307 O O . ASP A 1 172 ? -9.956 -8.334 15.488 1.00 96.69 172 ASP A O 1
ATOM 1311 N N . GLY A 1 173 ? -9.660 -6.352 14.469 1.00 96.25 173 GLY A N 1
ATOM 1312 C CA . GLY A 1 173 ? -10.961 -5.796 14.808 1.00 96.25 173 GLY A CA 1
ATOM 1313 C C . GLY A 1 173 ? -10.850 -4.490 15.572 1.00 96.25 173 GLY A C 1
ATOM 1314 O O . GLY A 1 173 ? -10.047 -3.622 15.247 1.00 96.25 173 GLY A O 1
ATOM 1315 N N . VAL A 1 174 ? -11.739 -4.327 16.550 1.00 96.12 174 VAL A N 1
ATOM 1316 C CA . VAL A 1 174 ? -11.829 -3.125 17.381 1.00 96.12 174 VAL A CA 1
ATOM 1317 C C . VAL A 1 174 ? -10.986 -3.311 18.635 1.00 96.12 174 VAL A C 1
ATOM 1319 O O . VAL A 1 174 ? -11.186 -4.263 19.386 1.00 96.12 174 VAL A O 1
ATOM 1322 N N . ASN A 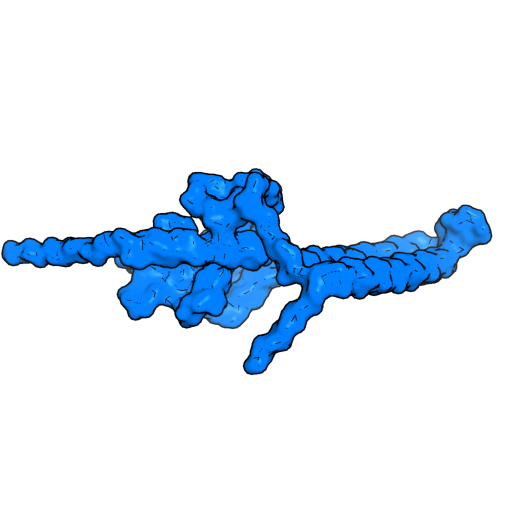1 175 ? -10.108 -2.348 18.886 1.00 93.62 175 ASN A N 1
ATOM 1323 C CA . ASN A 1 175 ? -9.193 -2.297 20.011 1.00 93.62 175 ASN A CA 1
ATOM 1324 C C . ASN A 1 175 ? -9.483 -1.061 20.875 1.00 93.62 175 ASN A C 1
ATOM 1326 O O . ASN A 1 175 ? -9.740 0.038 20.368 1.00 93.62 175 ASN A O 1
ATOM 1330 N N . ASP A 1 176 ? -9.428 -1.248 22.194 1.00 91.62 176 ASP A N 1
ATOM 1331 C CA . ASP A 1 176 ? -9.519 -0.158 23.165 1.00 91.62 176 ASP A CA 1
ATOM 1332 C C . ASP A 1 176 ? -8.225 0.681 23.121 1.00 91.62 176 ASP A C 1
ATOM 1334 O O . ASP A 1 176 ? -7.136 0.117 23.260 1.00 91.62 176 ASP A O 1
ATOM 1338 N N . PRO A 1 177 ? -8.294 2.011 22.914 1.00 91.00 177 PRO A N 1
ATOM 1339 C CA . PRO A 1 177 ? -7.115 2.869 22.963 1.00 91.00 177 PRO A CA 1
ATOM 1340 C C . PRO A 1 177 ? -6.557 3.076 24.379 1.00 91.00 177 PRO A C 1
ATOM 1342 O O . PRO A 1 177 ? -5.406 3.497 24.502 1.00 91.00 177 PRO A O 1
ATOM 1345 N N . GLU A 1 178 ? -7.329 2.843 25.446 1.00 91.12 178 GLU A N 1
ATOM 1346 C CA . GLU A 1 178 ? -6.919 3.186 26.816 1.00 91.12 178 GLU A CA 1
ATOM 1347 C C . GLU A 1 178 ? -5.642 2.470 27.285 1.00 91.12 178 GLU A C 1
ATOM 1349 O O . GLU A 1 178 ? -4.763 3.148 27.821 1.00 91.12 178 GLU A O 1
ATOM 1354 N N . PRO A 1 179 ? -5.434 1.163 27.026 1.00 90.31 179 PRO A N 1
ATOM 1355 C CA . PRO A 1 179 ? -4.162 0.506 27.325 1.00 90.31 179 PRO A CA 1
ATOM 1356 C C . PRO A 1 179 ? -2.945 1.174 26.667 1.00 90.31 179 PRO A C 1
ATOM 1358 O O . PRO A 1 179 ? -1.897 1.290 27.300 1.00 90.31 179 PRO A O 1
ATOM 1361 N N . LEU A 1 180 ? -3.080 1.655 25.424 1.00 88.88 180 LEU A N 1
ATOM 1362 C CA . LEU A 1 180 ? -2.004 2.371 24.729 1.00 88.88 180 LEU A CA 1
ATOM 1363 C C . LEU A 1 180 ? -1.792 3.770 25.311 1.00 88.88 180 LEU A C 1
ATOM 1365 O O . LEU A 1 180 ? -0.653 4.179 25.500 1.00 88.88 180 LEU A O 1
ATOM 1369 N N . ARG A 1 181 ? -2.869 4.490 25.645 1.00 87.62 181 ARG A N 1
ATOM 1370 C CA . ARG A 1 181 ? -2.792 5.825 26.268 1.00 87.62 181 ARG A CA 1
ATOM 1371 C C . ARG A 1 181 ? -2.207 5.791 27.678 1.00 87.62 181 ARG A C 1
ATOM 1373 O O . ARG A 1 181 ? -1.580 6.759 28.097 1.00 87.62 181 ARG A O 1
ATOM 1380 N N . ALA A 1 182 ? -2.428 4.701 28.409 1.00 87.81 182 ALA A N 1
ATOM 1381 C CA . ALA A 1 182 ? -1.869 4.481 29.737 1.00 87.81 182 ALA A CA 1
ATOM 1382 C C . ALA A 1 182 ? -0.411 3.983 29.700 1.00 87.81 182 ALA A C 1
ATOM 1384 O O . ALA A 1 182 ? 0.259 3.991 30.735 1.00 87.81 182 ALA A O 1
ATOM 1385 N N . SER A 1 183 ? 0.081 3.539 28.539 1.00 88.31 183 SER A N 1
ATOM 1386 C CA . SER A 1 183 ? 1.454 3.070 28.371 1.00 88.31 183 SER A CA 1
ATOM 1387 C C . SER A 1 183 ? 2.437 4.240 28.384 1.00 88.31 183 SER A C 1
ATOM 1389 O O . SER A 1 183 ? 2.232 5.249 27.718 1.00 88.31 183 SER A O 1
ATOM 1391 N N . SER A 1 184 ? 3.548 4.092 29.107 1.00 84.62 184 SER A N 1
ATOM 1392 C CA . SER A 1 184 ? 4.700 4.996 28.980 1.00 84.62 184 SER A CA 1
ATOM 1393 C C . SER A 1 184 ? 5.624 4.626 27.817 1.00 84.62 184 SER A C 1
ATOM 1395 O O . SER A 1 184 ? 6.532 5.385 27.497 1.00 84.62 184 SER A O 1
ATOM 1397 N N . GLU A 1 185 ? 5.437 3.443 27.231 1.00 87.38 185 GLU A N 1
ATOM 1398 C CA . GLU A 1 185 ? 6.306 2.885 26.187 1.00 87.38 185 GLU A CA 1
ATOM 1399 C C . GLU A 1 185 ? 5.819 3.220 24.780 1.00 87.38 185 GLU A C 1
ATOM 1401 O O . GLU A 1 185 ? 6.562 3.049 23.821 1.00 87.38 185 GLU A O 1
ATOM 1406 N N . HIS A 1 186 ? 4.582 3.694 24.647 1.00 90.88 186 HIS A N 1
ATOM 1407 C CA . HIS A 1 186 ? 3.979 3.983 23.358 1.00 90.88 186 HIS A CA 1
ATOM 1408 C C . HIS A 1 186 ? 3.188 5.282 23.421 1.00 90.88 186 HIS A C 1
ATOM 1410 O O . HIS A 1 186 ? 2.637 5.651 24.453 1.00 90.88 186 HIS A O 1
ATOM 1416 N N . THR A 1 187 ? 3.117 5.985 22.300 1.00 92.25 187 THR A N 1
ATOM 1417 C CA . THR A 1 187 ? 2.247 7.149 22.128 1.00 92.25 187 THR A CA 1
ATOM 1418 C C . THR A 1 187 ? 1.417 6.959 20.870 1.00 92.25 187 THR A C 1
ATOM 1420 O O . THR A 1 187 ? 1.916 6.485 19.854 1.00 92.25 187 THR A O 1
ATOM 1423 N N . LEU A 1 188 ? 0.138 7.325 20.931 1.00 94.88 188 LEU A N 1
ATOM 1424 C CA . LEU A 1 188 ? -0.728 7.349 19.759 1.00 94.88 188 LEU A CA 1
ATOM 1425 C C . LEU A 1 188 ? -0.720 8.755 19.159 1.00 94.88 188 LEU A C 1
ATOM 1427 O O . LEU A 1 188 ? -1.064 9.721 19.843 1.00 94.88 188 LEU A O 1
ATOM 1431 N N . ILE A 1 189 ? -0.372 8.866 17.882 1.00 95.62 189 ILE A N 1
ATOM 1432 C CA . ILE A 1 189 ? -0.370 10.135 17.151 1.00 95.62 189 ILE A CA 1
ATOM 1433 C C . ILE A 1 189 ? -1.244 10.047 15.896 1.00 95.62 189 ILE A C 1
ATOM 1435 O O . ILE A 1 189 ? -1.364 8.971 15.309 1.00 95.62 189 ILE A O 1
ATOM 1439 N N . PRO A 1 190 ? -1.871 11.150 15.459 1.00 97.50 190 PRO A N 1
ATOM 1440 C CA . PRO A 1 190 ? -2.585 11.167 14.189 1.00 97.50 190 PRO A CA 1
ATOM 1441 C C . PRO A 1 190 ? -1.608 11.009 13.020 1.00 97.50 190 PRO A C 1
ATOM 1443 O O . PRO A 1 190 ? -0.524 11.588 13.026 1.00 97.50 190 PRO A O 1
ATOM 1446 N N . MET A 1 191 ? -2.015 10.264 11.995 1.00 97.94 191 MET A N 1
ATOM 1447 C CA . MET A 1 191 ? -1.277 10.191 10.737 1.00 97.94 191 MET A CA 1
ATOM 1448 C C . MET A 1 191 ? -1.557 11.432 9.891 1.00 97.94 191 MET A C 1
ATOM 1450 O O . MET A 1 191 ? -2.692 11.669 9.474 1.00 97.94 191 MET A O 1
ATOM 1454 N N . THR A 1 192 ? -0.515 12.211 9.624 1.00 97.44 192 THR A N 1
ATOM 1455 C CA . THR A 1 192 ? -0.545 13.370 8.727 1.00 97.44 192 THR A CA 1
ATOM 1456 C C . THR A 1 192 ? -0.092 12.980 7.321 1.00 97.44 192 THR A C 1
ATOM 1458 O O . THR A 1 192 ? 0.496 11.915 7.119 1.00 97.44 192 THR A O 1
ATOM 1461 N N . ASP A 1 193 ? -0.313 13.861 6.344 1.00 97.06 193 ASP A N 1
ATOM 1462 C CA . ASP A 1 193 ? 0.201 13.669 4.981 1.00 97.06 193 ASP A CA 1
ATOM 1463 C C . ASP A 1 193 ? 1.734 13.539 4.966 1.00 97.06 193 ASP A C 1
ATOM 1465 O O . ASP A 1 193 ? 2.272 12.711 4.237 1.00 97.06 193 ASP A O 1
ATOM 1469 N N . ALA A 1 194 ? 2.434 14.289 5.827 1.00 95.56 194 ALA A N 1
ATOM 1470 C CA . ALA A 1 194 ? 3.890 14.224 5.947 1.00 95.56 194 ALA A CA 1
ATOM 1471 C C . ALA A 1 194 ? 4.371 12.873 6.510 1.00 95.56 194 ALA A C 1
ATOM 1473 O O . ALA A 1 194 ? 5.378 12.337 6.050 1.00 95.56 194 ALA A O 1
ATOM 1474 N N . LEU A 1 195 ? 3.646 12.290 7.472 1.00 95.50 195 LEU A N 1
ATOM 1475 C CA . LEU A 1 195 ? 3.949 10.951 7.993 1.00 95.50 195 LEU A CA 1
ATOM 1476 C C . LEU A 1 195 ? 3.661 9.855 6.960 1.00 95.50 195 LEU A C 1
ATOM 1478 O O . LEU A 1 195 ? 4.416 8.889 6.864 1.00 95.50 195 LEU A O 1
ATOM 1482 N N . TRP A 1 196 ? 2.602 10.004 6.160 1.00 96.88 196 TRP A N 1
ATOM 1483 C CA . TRP A 1 196 ? 2.333 9.096 5.045 1.00 96.88 196 TRP A CA 1
ATOM 1484 C C . TRP A 1 196 ? 3.411 9.173 3.961 1.00 96.88 196 TRP A C 1
ATOM 1486 O O . TRP A 1 196 ? 3.889 8.130 3.519 1.00 96.88 196 TRP A O 1
ATOM 1496 N N . GLU A 1 197 ? 3.843 10.378 3.584 1.00 94.00 197 GLU A N 1
ATOM 1497 C CA . GLU A 1 197 ? 4.944 10.579 2.634 1.00 94.00 197 GLU A CA 1
ATOM 1498 C C . GLU A 1 197 ? 6.255 9.969 3.153 1.00 94.00 197 GLU A C 1
ATOM 1500 O O . GLU A 1 197 ? 6.984 9.323 2.396 1.00 94.00 197 GLU A O 1
ATOM 1505 N N . LEU A 1 198 ? 6.526 10.096 4.456 1.00 92.00 198 LEU A N 1
ATOM 1506 C CA . LEU A 1 198 ? 7.679 9.460 5.090 1.00 92.00 198 LEU A CA 1
ATOM 1507 C C . LEU A 1 198 ? 7.630 7.928 4.952 1.00 92.00 198 LEU A C 1
ATOM 1509 O O . LEU A 1 198 ? 8.631 7.323 4.582 1.00 92.00 198 LEU A O 1
ATOM 1513 N N . ILE A 1 199 ? 6.478 7.294 5.189 1.00 92.44 199 ILE A N 1
ATOM 1514 C CA . ILE A 1 199 ? 6.311 5.837 5.026 1.00 92.44 199 ILE A CA 1
ATOM 1515 C C . ILE A 1 199 ? 6.459 5.409 3.566 1.00 92.44 199 ILE A C 1
ATOM 1517 O O . ILE A 1 199 ? 7.124 4.416 3.286 1.00 92.44 199 ILE A O 1
ATOM 1521 N N . ASP A 1 200 ? 5.850 6.144 2.636 1.00 91.19 200 ASP A N 1
ATOM 1522 C CA . ASP A 1 200 ? 5.855 5.788 1.213 1.00 91.19 200 ASP A CA 1
ATOM 1523 C C . ASP A 1 200 ? 7.250 5.896 0.578 1.00 91.19 200 ASP A C 1
ATOM 1525 O O . ASP A 1 200 ? 7.524 5.252 -0.437 1.00 91.19 200 ASP A O 1
ATOM 1529 N N . THR A 1 201 ? 8.129 6.714 1.158 1.00 87.31 201 THR A N 1
ATOM 1530 C CA . THR A 1 201 ? 9.491 6.940 0.657 1.00 87.31 201 THR A CA 1
ATOM 1531 C C . THR A 1 201 ? 10.556 6.163 1.427 1.00 87.31 201 THR A C 1
ATOM 1533 O O . THR A 1 201 ? 11.663 5.982 0.912 1.00 87.31 201 THR A O 1
ATOM 1536 N N . ALA A 1 202 ? 10.247 5.670 2.629 1.00 86.81 202 ALA A N 1
ATOM 1537 C CA . ALA A 1 202 ? 11.200 4.957 3.465 1.00 86.81 202 ALA A CA 1
ATOM 1538 C C . ALA A 1 202 ? 11.480 3.530 2.953 1.00 86.81 202 ALA A C 1
ATOM 1540 O O . ALA A 1 202 ? 10.561 2.722 2.835 1.00 86.81 202 ALA A O 1
ATOM 1541 N N . PRO A 1 203 ? 12.754 3.148 2.743 1.00 81.94 203 PRO A N 1
ATOM 1542 C CA . PRO A 1 203 ? 13.117 1.818 2.246 1.00 81.94 203 PRO A CA 1
ATOM 1543 C C . PRO A 1 203 ? 12.867 0.695 3.266 1.00 81.94 203 PRO A C 1
ATOM 1545 O O . PRO A 1 203 ? 12.806 -0.478 2.893 1.00 81.94 203 PRO A O 1
ATOM 1548 N N . THR A 1 204 ? 12.757 1.040 4.551 1.00 80.38 204 THR A N 1
ATOM 1549 C CA . THR A 1 204 ? 12.447 0.112 5.648 1.00 80.38 204 THR A CA 1
ATOM 1550 C C . THR A 1 204 ? 10.974 -0.286 5.672 1.00 80.38 204 THR A C 1
ATOM 1552 O O . THR A 1 204 ? 10.637 -1.359 6.174 1.00 80.38 204 THR A O 1
ATOM 1555 N N . TRP A 1 205 ? 10.106 0.533 5.078 1.00 87.44 205 TRP A N 1
ATOM 1556 C CA . TRP A 1 205 ? 8.696 0.234 4.901 1.00 87.44 205 TRP A CA 1
ATOM 1557 C C . TRP A 1 205 ? 8.449 -0.369 3.526 1.00 87.44 205 TRP A C 1
ATOM 1559 O O . TRP A 1 205 ? 9.089 -0.044 2.526 1.00 87.44 205 TRP A O 1
ATOM 1569 N N . ARG A 1 206 ? 7.517 -1.318 3.473 1.00 89.00 206 ARG A N 1
ATOM 1570 C CA . ARG A 1 206 ? 7.107 -1.903 2.201 1.00 89.00 206 ARG A CA 1
ATOM 1571 C C . ARG A 1 206 ? 6.116 -0.996 1.508 1.00 89.00 206 ARG A C 1
ATOM 1573 O O . ARG A 1 206 ? 5.303 -0.334 2.147 1.00 89.00 206 ARG A O 1
ATOM 1580 N N . GLU A 1 207 ? 6.145 -1.046 0.184 1.00 90.81 207 GLU A N 1
ATOM 1581 C CA . GLU A 1 207 ? 5.064 -0.481 -0.599 1.00 90.81 207 GLU A CA 1
ATOM 1582 C C . GLU A 1 207 ? 3.730 -1.106 -0.166 1.00 90.81 207 GLU A C 1
ATOM 1584 O O . GLU A 1 207 ? 3.634 -2.318 0.069 1.00 90.81 207 GLU A O 1
ATOM 1589 N N . ARG A 1 208 ? 2.713 -0.254 -0.033 1.00 94.25 208 ARG A N 1
ATOM 1590 C CA . ARG A 1 208 ? 1.367 -0.656 0.363 1.00 94.25 208 ARG A CA 1
ATOM 1591 C C . ARG A 1 208 ? 0.736 -1.524 -0.718 1.00 94.25 208 ARG A C 1
ATOM 1593 O O . ARG A 1 208 ? 0.447 -1.028 -1.806 1.00 94.25 208 ARG A O 1
ATOM 1600 N N . ASP A 1 209 ? 0.411 -2.776 -0.402 1.00 94.88 209 ASP A N 1
ATOM 1601 C CA . ASP A 1 209 ? -0.407 -3.602 -1.297 1.00 94.88 209 ASP A CA 1
ATOM 1602 C C . ASP A 1 209 ? -1.894 -3.238 -1.145 1.00 94.88 209 ASP A C 1
ATOM 1604 O O . ASP A 1 209 ? -2.705 -3.949 -0.542 1.00 94.88 209 ASP A O 1
ATOM 1608 N N . MET A 1 210 ? -2.249 -2.065 -1.674 1.00 95.75 210 MET A N 1
ATOM 1609 C CA . MET A 1 210 ? -3.597 -1.505 -1.566 1.00 95.75 210 MET A CA 1
ATOM 1610 C C . MET A 1 210 ? -4.646 -2.382 -2.252 1.00 95.75 210 MET A C 1
ATOM 1612 O O . MET A 1 210 ? -5.796 -2.426 -1.816 1.00 95.75 210 MET A O 1
ATOM 1616 N N . ALA A 1 211 ? -4.278 -3.082 -3.327 1.00 94.81 211 ALA A N 1
ATOM 1617 C CA . ALA A 1 211 ? -5.197 -3.971 -4.023 1.00 94.81 211 ALA A CA 1
ATOM 1618 C C . ALA A 1 211 ? -5.628 -5.132 -3.125 1.00 94.81 211 ALA A C 1
ATOM 1620 O O . ALA A 1 211 ? -6.823 -5.410 -3.025 1.00 94.81 211 ALA A O 1
ATOM 1621 N N . VAL A 1 212 ? -4.673 -5.768 -2.443 1.00 96.88 212 VAL A N 1
ATOM 1622 C CA . VAL A 1 212 ? -4.947 -6.839 -1.483 1.00 96.88 212 VAL A CA 1
ATOM 1623 C C . VAL A 1 212 ? -5.689 -6.289 -0.270 1.00 96.88 212 VAL A C 1
ATOM 1625 O O . VAL A 1 212 ? -6.746 -6.821 0.074 1.00 96.88 212 VAL A O 1
ATOM 1628 N N . ALA A 1 213 ? -5.192 -5.210 0.342 1.00 97.88 213 ALA A N 1
ATOM 1629 C CA . ALA A 1 213 ? -5.758 -4.610 1.551 1.00 97.88 213 ALA A CA 1
ATOM 1630 C C . ALA A 1 213 ? -7.252 -4.283 1.414 1.00 97.88 213 ALA A C 1
ATOM 1632 O O . ALA A 1 213 ? -8.054 -4.683 2.261 1.00 97.88 213 ALA A O 1
ATOM 1633 N N . ARG A 1 214 ? -7.652 -3.653 0.300 1.00 97.31 214 ARG A N 1
ATOM 1634 C CA . ARG A 1 214 ? -9.058 -3.314 0.012 1.00 97.31 214 ARG A CA 1
ATOM 1635 C C . ARG A 1 214 ? -9.989 -4.524 0.050 1.00 97.31 214 ARG A C 1
ATOM 1637 O O . ARG A 1 214 ? -11.148 -4.379 0.429 1.00 97.31 214 ARG A O 1
ATOM 1644 N N . THR A 1 215 ? -9.506 -5.718 -0.300 1.00 97.31 215 THR A N 1
ATOM 1645 C CA . THR A 1 215 ? -10.359 -6.916 -0.300 1.00 97.31 215 THR A CA 1
ATOM 1646 C C . THR A 1 215 ? -10.796 -7.342 1.101 1.00 97.31 215 THR A C 1
ATOM 1648 O O . THR A 1 215 ? -11.844 -7.962 1.231 1.00 97.31 215 THR A O 1
ATOM 1651 N N . PHE A 1 216 ? -10.052 -6.975 2.148 1.00 98.12 216 PHE A N 1
ATOM 1652 C 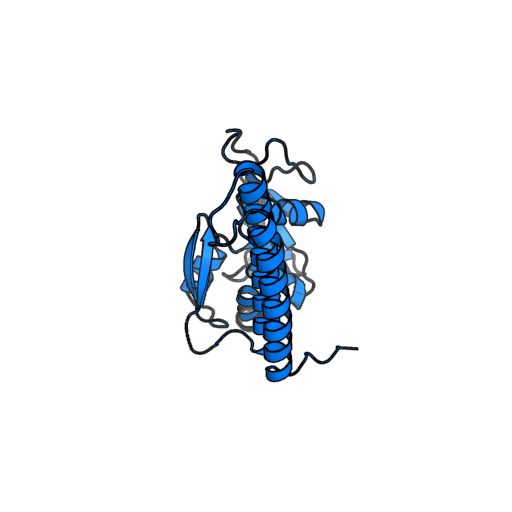CA . PHE A 1 216 ? -10.351 -7.357 3.532 1.00 98.12 216 PHE A CA 1
ATOM 1653 C C . PHE A 1 216 ? -11.197 -6.330 4.288 1.00 98.12 216 PHE A C 1
ATOM 1655 O O . PHE A 1 216 ? -11.716 -6.653 5.354 1.00 98.12 216 PHE A O 1
ATOM 1662 N N . VAL A 1 217 ? -11.389 -5.128 3.734 1.00 98.00 217 VAL A N 1
ATOM 1663 C CA . VAL A 1 217 ? -12.134 -4.051 4.401 1.00 98.00 217 VAL A CA 1
ATOM 1664 C C . VAL A 1 217 ? -13.588 -4.447 4.653 1.00 98.00 217 VAL A C 1
ATOM 1666 O O . VAL A 1 217 ? -14.026 -4.420 5.798 1.00 98.00 217 VAL A O 1
ATOM 1669 N N . GLN A 1 218 ? -14.333 -4.860 3.621 1.00 97.38 218 GLN A N 1
ATOM 1670 C CA . GLN A 1 218 ? -15.742 -5.233 3.800 1.00 97.38 218 GLN A CA 1
ATOM 1671 C C . GLN A 1 218 ? -15.921 -6.449 4.729 1.00 97.38 218 GLN A C 1
ATOM 1673 O O . GLN A 1 218 ? -16.712 -6.339 5.662 1.00 97.38 218 GLN A O 1
ATOM 1678 N N . PRO A 1 219 ? -15.164 -7.560 4.572 1.00 97.12 219 PRO A N 1
ATOM 1679 C CA . PRO A 1 219 ? -15.210 -8.665 5.528 1.00 97.12 219 PRO A CA 1
ATOM 1680 C C . PRO A 1 219 ? -14.959 -8.242 6.979 1.00 97.12 219 PRO A C 1
ATOM 1682 O O . PRO A 1 219 ? -15.610 -8.767 7.879 1.00 97.12 219 PRO A O 1
ATOM 1685 N N . LEU A 1 220 ? -14.035 -7.302 7.219 1.00 97.56 220 LEU A N 1
ATOM 1686 C CA . LEU A 1 220 ? -13.826 -6.759 8.558 1.00 97.56 220 LEU A CA 1
ATOM 1687 C C . LEU A 1 220 ? -15.057 -5.979 9.027 1.00 97.56 220 LEU A C 1
ATOM 1689 O O . LEU A 1 220 ? -15.572 -6.270 10.101 1.00 97.56 220 LEU A O 1
ATOM 1693 N N . LEU A 1 221 ? -15.554 -5.025 8.238 1.00 96.62 221 LEU A N 1
ATOM 1694 C CA . LEU A 1 221 ? -16.715 -4.209 8.610 1.00 96.62 221 LEU A CA 1
ATOM 1695 C C . LEU A 1 221 ? -17.952 -5.063 8.929 1.00 96.62 221 LEU A C 1
ATOM 1697 O O . LEU A 1 221 ? -18.598 -4.832 9.949 1.00 96.62 221 LEU A O 1
ATOM 1701 N N . ASP A 1 222 ? -18.207 -6.113 8.145 1.00 95.69 222 ASP A N 1
ATOM 1702 C CA . ASP A 1 222 ? -19.294 -7.069 8.396 1.00 95.69 222 ASP A CA 1
ATOM 1703 C C . ASP A 1 222 ? -19.163 -7.740 9.780 1.00 95.69 222 ASP A C 1
ATOM 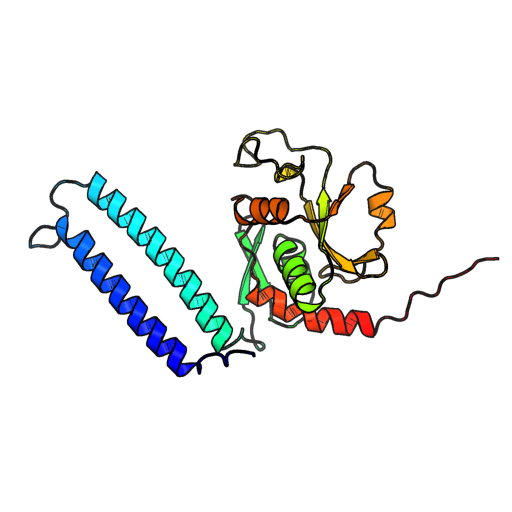1705 O O . ASP A 1 222 ? -20.160 -8.012 10.459 1.00 95.69 222 ASP A O 1
ATOM 1709 N N . THR A 1 223 ? -17.929 -7.994 10.236 1.00 94.31 223 THR A N 1
ATOM 1710 C CA . THR A 1 223 ? -17.674 -8.547 11.579 1.00 94.31 223 THR A CA 1
ATOM 1711 C C . THR A 1 223 ? -17.879 -7.516 12.689 1.00 94.31 223 THR A C 1
ATOM 1713 O O . THR A 1 223 ? -18.286 -7.880 13.791 1.00 94.31 223 THR A O 1
ATOM 1716 N N . LEU A 1 224 ? -17.649 -6.229 12.410 1.00 91.75 224 LEU A N 1
ATOM 1717 C CA . LEU A 1 224 ? -17.830 -5.152 13.385 1.00 91.75 224 LEU A CA 1
ATOM 1718 C C . LEU A 1 224 ? -19.309 -4.824 13.606 1.00 91.75 224 LEU A C 1
ATOM 1720 O O . LEU A 1 224 ? -19.714 -4.597 14.744 1.00 91.75 224 LEU A O 1
ATOM 1724 N N . ASP A 1 225 ? -20.114 -4.850 12.544 1.00 82.50 225 ASP A N 1
ATOM 1725 C CA . ASP A 1 225 ? -21.558 -4.581 12.603 1.00 82.50 225 ASP A CA 1
ATOM 1726 C C . ASP A 1 225 ? -22.347 -5.702 13.299 1.00 82.50 225 ASP A C 1
ATOM 1728 O O . ASP A 1 225 ? -23.457 -5.490 13.791 1.00 82.50 225 ASP A O 1
ATOM 1732 N N . THR A 1 226 ? -21.780 -6.909 13.355 1.00 72.06 226 THR A N 1
ATOM 1733 C CA . THR A 1 226 ? -22.399 -8.081 13.991 1.00 72.06 226 THR A CA 1
ATOM 1734 C C . THR A 1 226 ? -21.947 -8.308 15.435 1.00 72.06 226 THR A C 1
ATOM 1736 O O . THR A 1 226 ? -22.564 -9.109 16.145 1.00 72.06 226 THR A O 1
ATOM 1739 N N . ALA A 1 227 ? -20.922 -7.594 15.909 1.00 60.66 227 ALA A N 1
ATOM 1740 C CA . ALA A 1 227 ? -20.471 -7.677 17.292 1.00 60.66 227 ALA A CA 1
ATOM 1741 C C . ALA A 1 227 ? -21.461 -6.942 18.222 1.00 60.66 227 ALA A C 1
ATOM 1743 O O . ALA A 1 227 ? -21.755 -5.765 18.001 1.00 60.66 227 ALA A O 1
ATOM 1744 N N . PRO A 1 228 ? -22.003 -7.589 19.275 1.00 45.91 228 PRO A N 1
ATOM 1745 C CA . PRO A 1 228 ? -22.860 -6.898 20.229 1.00 45.91 228 PRO A CA 1
ATOM 1746 C C . PRO A 1 228 ? -22.070 -5.769 20.895 1.00 45.91 228 PRO A C 1
ATOM 1748 O O . PRO A 1 228 ? -20.958 -5.995 21.374 1.00 45.91 228 PRO A O 1
ATOM 1751 N N . ALA A 1 229 ? -22.647 -4.561 20.930 1.00 49.00 229 ALA A N 1
ATOM 1752 C CA . ALA A 1 229 ? -22.086 -3.431 21.665 1.00 49.00 229 ALA A CA 1
ATOM 1753 C C . ALA A 1 229 ? -21.749 -3.901 23.084 1.00 49.00 229 ALA A C 1
ATOM 1755 O O . ALA A 1 229 ? -22.645 -4.356 23.800 1.00 49.00 229 ALA A O 1
ATOM 1756 N N . ALA A 1 230 ? -20.465 -3.871 23.451 1.00 45.75 230 ALA A N 1
ATOM 1757 C CA . ALA A 1 230 ? -20.008 -4.350 24.746 1.00 45.75 230 ALA A CA 1
ATOM 1758 C C . ALA A 1 230 ? -20.874 -3.717 25.843 1.00 45.75 230 ALA A C 1
ATOM 1760 O O . ALA A 1 230 ? -20.965 -2.492 25.952 1.00 45.75 230 ALA A O 1
ATOM 1761 N N . ALA A 1 231 ? -21.576 -4.568 26.594 1.00 40.31 231 ALA A N 1
ATOM 1762 C CA . ALA A 1 231 ? -22.437 -4.141 27.676 1.00 40.31 231 ALA A CA 1
ATOM 1763 C C . ALA A 1 231 ? -21.590 -3.347 28.670 1.00 40.31 231 ALA A C 1
ATOM 1765 O O . ALA A 1 231 ? -20.649 -3.870 29.262 1.00 40.31 231 ALA A O 1
ATOM 1766 N N . THR A 1 232 ? -21.914 -2.068 28.827 1.00 40.66 232 THR A N 1
ATOM 1767 C CA . THR A 1 232 ? -21.376 -1.240 29.897 1.00 40.66 232 THR A CA 1
ATOM 1768 C C . THR A 1 232 ? -21.912 -1.816 31.207 1.00 40.66 232 THR A C 1
ATOM 1770 O O . THR A 1 232 ? -23.037 -1.515 31.607 1.00 40.66 232 THR A O 1
ATOM 1773 N N . GLU A 1 233 ? -21.158 -2.703 31.857 1.00 37.00 233 GLU A N 1
ATOM 1774 C CA . GLU A 1 233 ? -21.428 -3.068 33.245 1.00 37.00 233 GLU A CA 1
ATOM 1775 C C . GLU A 1 233 ? -21.162 -1.835 34.111 1.00 37.00 233 GLU A C 1
ATOM 1777 O O . GLU A 1 233 ? -20.045 -1.545 34.531 1.00 37.00 233 GLU A O 1
ATOM 1782 N N . VAL A 1 234 ? -22.225 -1.068 34.349 1.00 41.88 234 VAL A N 1
ATOM 1783 C CA . VAL A 1 234 ? -22.283 -0.088 35.427 1.00 41.88 234 VAL A CA 1
ATOM 1784 C C . VAL A 1 234 ? -22.454 -0.882 36.717 1.00 41.88 234 VAL A C 1
ATOM 1786 O O . VAL A 1 234 ? -23.570 -1.213 37.116 1.00 41.88 234 VAL A O 1
ATOM 1789 N N . THR A 1 235 ? -21.346 -1.233 37.364 1.00 46.00 235 THR A N 1
ATOM 1790 C CA . THR A 1 235 ? -21.385 -1.655 38.765 1.00 46.00 235 THR A CA 1
ATOM 1791 C C . THR A 1 235 ? -21.722 -0.439 39.626 1.00 46.00 235 THR A C 1
ATOM 1793 O O . THR A 1 235 ? -20.976 0.542 39.630 1.00 46.00 235 THR A O 1
ATOM 1796 N N . ALA A 1 236 ? -22.881 -0.513 40.283 1.00 51.09 236 ALA A N 1
ATOM 1797 C CA . ALA A 1 236 ? -23.384 0.445 41.266 1.00 51.09 236 ALA A CA 1
ATOM 1798 C C . ALA A 1 236 ? -22.631 0.375 42.604 1.00 51.09 236 ALA A C 1
ATOM 1800 O O . ALA A 1 236 ? -22.106 -0.715 42.929 1.00 51.09 236 ALA A O 1
#